Protein AF-A0A930IUE4-F1 (afdb_monomer)

pLDDT: mean 93.48, std 8.95, range [55.0, 98.81]

Solvent-accessible surface area (backbone atoms only — not comparable to full-atom values): 10548 Å² total; per-residue (Å²): 91,80,45,72,37,40,48,82,75,82,81,48,65,15,43,37,33,49,46,65,55,86,56,76,86,26,54,40,67,49,101,81,72,45,79,43,63,50,27,34,18,16,42,39,33,30,40,57,49,100,91,49,73,41,86,48,46,52,28,73,47,28,34,76,30,93,63,50,83,33,77,98,52,75,49,60,44,80,45,79,45,70,55,97,36,24,45,33,48,34,33,49,37,69,48,48,26,34,39,34,39,35,26,38,67,53,97,82,30,37,28,48,41,34,41,42,36,36,40,29,62,56,87,45,62,40,39,34,40,41,35,35,59,82,80,25,41,33,39,41,31,38,28,79,40,67,81,61,65,60,95,86,48,91,78,58,70,90,54,76,86,42,69,52,75,46,80,45,78,51,81,88,64,83,69,50,42,56,62,71,48,74,45,64,88,75,65,80,132

Nearest PDB structures (foldseek):
  4n7z-assembly1_A-2  TM=4.193E-01  e=4.061E+00  Homo sapiens
  5y31-assembly2_D  TM=2.390E-01  e=5.234E+00  Homo sapiens
  3oky-assembly1_A-2  TM=2.162E-01  e=7.853E+00  Mus musculus
  6jhq-assembly1_D  TM=1.817E-01  e=6.411E+00  Mus musculus

Secondary structure (DSSP, 8-state):
-EEEE-SSSSSS-EEEEEEE---GGGEEE-TTS-EEE-PPEEEEEEEEETTEEEEEEEEEEEE--TTS--TTSPPPEEEEEEETTEEEEEEE-GGGEEEEEEEEEETTEEEEEEEEEEEEETTEEEEEEEEETTTTEEEEEEETTTT---TTSSS---S---EEEEEEEPPP-PPPBGGG-S-STT---

Radius of gyration: 19.25 Å; Cα contacts (8 Å, |Δi|>4): 433; chains: 1; bounding box: 46×47×53 Å

Sequence (189 aa):
EKISGDLNKDGLEDCVLIIKATRKDGFVKNSFDKVVDRNRRGIIILFTEKDGYKLASKNYNCFSSENEDGGNYFSPELGVIIKDSKLYLHYYHGRYGYWEYCFRYQNSDFMLIGYEASHDRGPVVLFKTSINFLTGVEYDDENINAYNFNADSDDDSEIDEVFKRTVVKLKKKPLMKLSEIEDFDELKY

Mean predicted aligned error: 4.56 Å

Structure (mmCIF, N/CA/C/O backbone):
data_AF-A0A930IUE4-F1
#
_entry.id   AF-A0A930IUE4-F1
#
loop_
_atom_site.group_PDB
_atom_site.id
_atom_site.type_symbol
_atom_site.label_atom_id
_atom_site.label_alt_id
_atom_site.label_comp_id
_atom_site.label_asym_id
_atom_site.label_entity_id
_atom_site.label_seq_id
_atom_site.pdbx_PDB_ins_code
_atom_site.Cartn_x
_atom_site.Cartn_y
_atom_site.Cartn_z
_atom_site.occupancy
_atom_site.B_iso_or_equiv
_atom_site.auth_seq_id
_atom_site.auth_comp_id
_atom_site.auth_asym_id
_atom_site.auth_atom_id
_atom_site.pdbx_PDB_model_num
ATOM 1 N N . GLU A 1 1 ? -3.083 -11.152 10.520 1.00 91.50 1 GLU A N 1
ATOM 2 C CA . GLU A 1 1 ? -1.834 -10.518 11.005 1.00 91.50 1 GLU A CA 1
ATOM 3 C C . GLU A 1 1 ? -2.175 -9.361 11.941 1.00 91.50 1 GLU A C 1
ATOM 5 O O . GLU A 1 1 ? -3.270 -8.820 11.803 1.00 91.50 1 GLU A O 1
ATOM 10 N N . LYS A 1 2 ? -1.294 -9.004 12.885 1.00 96.56 2 LYS A N 1
ATOM 11 C CA . LYS A 1 2 ? -1.436 -7.820 13.747 1.00 96.56 2 LYS A CA 1
ATOM 12 C C . LYS A 1 2 ? -0.136 -7.016 13.715 1.00 96.56 2 LYS A C 1
ATOM 14 O O . LYS A 1 2 ? 0.918 -7.577 13.992 1.00 96.56 2 LYS A O 1
ATOM 19 N N . ILE A 1 3 ? -0.253 -5.722 13.448 1.00 97.81 3 ILE A N 1
ATOM 20 C CA . ILE A 1 3 ? 0.832 -4.743 13.430 1.00 97.81 3 ILE A CA 1
ATOM 21 C C . ILE A 1 3 ? 0.479 -3.647 14.439 1.00 97.81 3 ILE A C 1
ATOM 23 O O . ILE A 1 3 ? -0.694 -3.285 14.561 1.00 97.81 3 ILE A O 1
ATOM 27 N N . SER A 1 4 ? 1.470 -3.141 15.170 1.00 97.69 4 SER A N 1
ATOM 28 C CA . SER A 1 4 ? 1.283 -2.072 16.154 1.00 97.69 4 SER A CA 1
ATOM 29 C C . SER A 1 4 ? 2.153 -0.858 15.834 1.00 97.69 4 SER A C 1
ATOM 31 O O . SER A 1 4 ? 3.262 -1.015 15.324 1.00 97.69 4 SER A O 1
ATOM 33 N N . GLY A 1 5 ? 1.665 0.342 16.144 1.00 97.69 5 GLY A N 1
ATOM 34 C CA . GLY A 1 5 ? 2.432 1.583 16.029 1.00 97.69 5 GLY A CA 1
ATOM 35 C C . GLY A 1 5 ? 1.550 2.823 16.142 1.00 97.69 5 GLY A C 1
ATOM 36 O O . GLY A 1 5 ? 0.362 2.756 15.860 1.00 97.69 5 GLY A O 1
ATOM 37 N N . ASP A 1 6 ? 2.125 3.950 16.554 1.00 97.94 6 ASP A N 1
ATOM 38 C CA . ASP A 1 6 ? 1.397 5.215 16.728 1.00 97.94 6 ASP A CA 1
ATOM 39 C C . ASP A 1 6 ? 1.050 5.854 15.367 1.00 97.94 6 ASP A C 1
ATOM 41 O O . ASP A 1 6 ? 1.930 6.358 14.655 1.00 97.94 6 ASP A O 1
ATOM 45 N N . LEU A 1 7 ? -0.235 5.840 14.996 1.00 98.06 7 LEU A N 1
ATOM 46 C CA . LEU A 1 7 ? -0.754 6.354 13.724 1.00 98.06 7 LEU A CA 1
ATOM 47 C C . LEU A 1 7 ? -1.385 7.747 13.843 1.00 98.06 7 LEU A 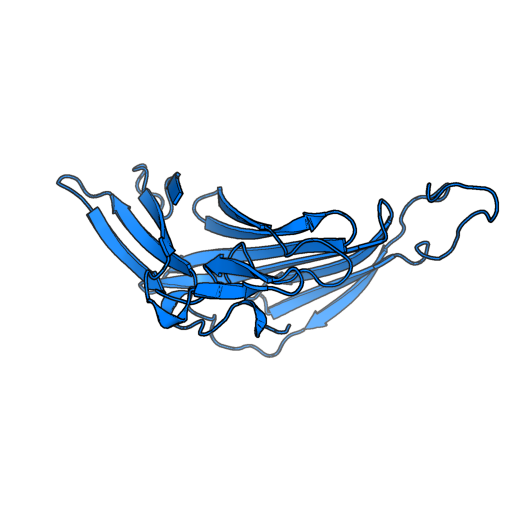C 1
ATOM 49 O O . LEU A 1 7 ? -1.627 8.387 12.813 1.00 98.06 7 LEU A O 1
ATOM 53 N N . ASN A 1 8 ? -1.654 8.229 15.057 1.00 96.50 8 ASN A N 1
ATOM 54 C CA . ASN A 1 8 ? -2.386 9.477 15.297 1.00 96.50 8 ASN A CA 1
ATOM 55 C C . ASN A 1 8 ? -1.580 10.540 16.082 1.00 96.50 8 ASN A C 1
ATOM 57 O O . ASN A 1 8 ? -2.048 11.674 16.208 1.00 96.50 8 ASN A O 1
ATOM 61 N N . LYS A 1 9 ? -0.352 10.211 16.501 1.00 96.00 9 LYS A N 1
ATOM 62 C CA . LYS A 1 9 ? 0.599 11.035 17.263 1.00 96.00 9 LYS A CA 1
ATOM 63 C C . LYS A 1 9 ? 0.185 11.322 18.704 1.00 96.00 9 LYS A C 1
ATOM 65 O O . LYS A 1 9 ? 0.562 12.370 19.237 1.00 96.00 9 LYS A O 1
ATOM 70 N N . ASP A 1 10 ? -0.587 10.442 19.332 1.00 95.81 10 ASP A N 1
ATOM 71 C CA . ASP A 1 10 ? -0.940 10.557 20.750 1.00 95.81 10 ASP A CA 1
ATOM 72 C C . ASP A 1 10 ? 0.050 9.842 21.691 1.00 95.81 10 ASP A C 1
ATOM 74 O O . ASP A 1 10 ? -0.053 9.980 22.914 1.00 95.81 10 ASP A O 1
ATOM 78 N N . GLY A 1 11 ? 1.056 9.157 21.132 1.00 95.56 11 GLY A N 1
ATOM 79 C CA . GLY A 1 11 ? 2.075 8.425 21.878 1.00 95.56 11 GLY A CA 1
ATOM 80 C C . GLY A 1 11 ? 1.646 7.027 22.330 1.00 95.56 11 GLY A C 1
ATOM 81 O O . GLY A 1 11 ? 2.412 6.377 23.046 1.00 95.56 11 GLY A O 1
ATOM 82 N N . LEU A 1 12 ? 0.459 6.556 21.942 1.00 96.56 12 LEU A N 1
ATOM 83 C CA . LEU A 1 12 ? -0.015 5.195 22.176 1.00 96.56 12 LEU A CA 1
ATOM 84 C C . LEU A 1 12 ? 0.207 4.333 20.926 1.00 96.56 12 LEU A C 1
ATOM 86 O O . LEU A 1 12 ? 0.126 4.794 19.792 1.00 96.56 12 LEU A O 1
ATOM 90 N N . GLU A 1 13 ? 0.499 3.046 21.124 1.00 97.00 13 GLU A N 1
ATOM 91 C CA . GLU A 1 13 ? 0.605 2.114 20.000 1.00 97.00 13 GLU A CA 1
ATOM 92 C C . GLU A 1 13 ? -0.786 1.697 19.524 1.00 97.00 13 GLU A C 1
ATOM 94 O O . GLU A 1 13 ? -1.485 0.942 20.207 1.00 97.00 13 GLU A O 1
ATOM 99 N N . ASP A 1 14 ? -1.176 2.152 18.338 1.00 98.25 14 ASP A N 1
ATOM 100 C CA . ASP A 1 14 ? -2.409 1.738 17.674 1.00 98.25 14 ASP A CA 1
ATOM 101 C C . ASP A 1 14 ? -2.275 0.330 17.086 1.00 98.25 14 ASP A C 1
ATOM 103 O O . ASP A 1 14 ? -1.178 -0.211 16.951 1.00 98.25 14 ASP A O 1
ATOM 107 N N . CYS A 1 15 ? -3.401 -0.287 16.731 1.00 98.06 15 CYS A N 1
ATOM 108 C CA . CYS A 1 15 ? -3.462 -1.661 16.244 1.00 98.06 15 CYS A CA 1
ATOM 109 C C . CYS A 1 15 ? -4.010 -1.716 14.813 1.00 98.06 15 CYS A C 1
ATOM 111 O O . CYS A 1 15 ? -5.114 -1.246 14.534 1.00 98.06 15 CYS A O 1
ATOM 113 N N . VAL A 1 16 ? -3.266 -2.361 13.917 1.00 98.62 16 VAL A N 1
ATOM 114 C CA . VAL A 1 16 ? -3.676 -2.675 12.546 1.00 98.62 16 VAL A CA 1
ATOM 115 C C . VAL A 1 16 ? -3.808 -4.186 12.404 1.00 98.62 16 VAL A C 1
ATOM 117 O O . VAL A 1 16 ? -2.891 -4.942 12.721 1.00 98.62 16 VAL A O 1
ATOM 120 N N . LEU A 1 17 ? -4.958 -4.640 11.919 1.00 98.62 17 LEU A N 1
ATOM 121 C CA . LEU A 1 17 ? -5.267 -6.049 11.716 1.00 98.62 17 LEU A CA 1
ATOM 122 C C . LEU A 1 17 ? -5.464 -6.324 10.233 1.00 98.62 17 LEU A C 1
ATOM 124 O O . LEU A 1 17 ? -6.355 -5.733 9.623 1.00 98.62 17 LEU A O 1
ATOM 128 N N . ILE A 1 18 ? -4.710 -7.281 9.691 1.00 98.31 18 ILE A N 1
ATOM 129 C CA . ILE A 1 18 ? -5.048 -7.909 8.412 1.00 98.31 18 ILE A CA 1
ATOM 130 C C . ILE A 1 18 ? -5.936 -9.110 8.686 1.00 98.31 18 ILE A C 1
ATOM 132 O O . ILE A 1 18 ? -5.549 -10.051 9.393 1.00 98.31 18 ILE A O 1
ATOM 136 N N . ILE A 1 19 ? -7.134 -9.044 8.124 1.00 97.81 19 ILE A N 1
ATOM 137 C CA . ILE A 1 19 ? -8.200 -10.031 8.255 1.00 97.81 19 ILE A CA 1
ATOM 138 C C . ILE A 1 19 ? -8.414 -10.739 6.921 1.00 97.81 19 ILE A C 1
ATOM 140 O O . ILE A 1 19 ? -8.073 -10.213 5.865 1.00 97.81 19 ILE A O 1
ATOM 144 N N . LYS A 1 20 ? -9.007 -11.928 6.964 1.00 97.12 20 LYS A N 1
ATOM 145 C CA . LYS A 1 20 ? -9.367 -12.693 5.771 1.00 97.12 20 LYS A CA 1
ATOM 146 C C . LYS A 1 20 ? -10.756 -13.274 5.949 1.00 97.12 20 LYS A C 1
ATOM 148 O O . LYS A 1 20 ? -11.099 -13.731 7.043 1.00 97.12 20 LYS A O 1
ATOM 153 N N . ALA A 1 21 ? -11.563 -13.228 4.895 1.00 93.44 21 ALA A N 1
ATOM 154 C CA . ALA A 1 21 ? -12.857 -13.889 4.920 1.00 93.44 21 ALA A CA 1
ATOM 155 C C . ALA A 1 21 ? -12.683 -15.418 4.988 1.00 93.44 21 ALA A C 1
ATOM 157 O O . ALA A 1 21 ? -11.663 -15.962 4.583 1.00 93.44 21 ALA A O 1
ATOM 158 N N . THR A 1 22 ? -13.696 -16.124 5.487 1.00 94.31 22 THR A N 1
ATOM 159 C CA . THR A 1 22 ? -13.688 -17.592 5.626 1.00 94.31 22 THR A CA 1
ATOM 160 C C . THR A 1 22 ? -14.817 -18.239 4.824 1.00 94.31 22 THR A C 1
ATOM 162 O O . THR A 1 22 ? -15.381 -19.266 5.212 1.00 94.31 22 THR A O 1
ATOM 165 N N . ARG A 1 23 ? -15.207 -17.614 3.704 1.00 95.81 23 ARG A N 1
ATOM 166 C CA . ARG A 1 23 ? -16.324 -18.100 2.892 1.00 95.81 23 ARG A CA 1
ATOM 167 C C . ARG A 1 23 ? -15.925 -19.390 2.181 1.00 95.81 23 ARG A C 1
ATOM 169 O O . ARG A 1 23 ? -14.815 -19.516 1.666 1.00 95.81 23 ARG A O 1
ATOM 176 N N . LYS A 1 24 ? -16.853 -20.350 2.145 1.00 95.56 24 LYS A N 1
ATOM 177 C CA . LYS A 1 24 ? -16.625 -21.678 1.554 1.00 95.56 24 LYS A CA 1
ATOM 178 C C . LYS A 1 24 ? -16.342 -21.616 0.052 1.00 95.56 24 LYS A C 1
ATOM 180 O O . LYS A 1 24 ? -15.569 -22.423 -0.442 1.00 95.56 24 LYS A O 1
ATOM 185 N N . ASP A 1 25 ? -16.952 -20.665 -0.648 1.00 94.94 25 ASP A N 1
ATOM 186 C CA . ASP A 1 25 ? -16.761 -20.420 -2.081 1.00 94.94 25 ASP A CA 1
ATOM 187 C C . ASP A 1 25 ? -15.415 -19.756 -2.413 1.00 94.94 25 ASP A C 1
ATOM 189 O O . ASP A 1 25 ? -15.026 -19.729 -3.575 1.00 94.94 25 ASP A O 1
ATOM 193 N N . GLY A 1 26 ? -14.674 -19.271 -1.409 1.00 94.88 26 GLY A N 1
ATOM 194 C CA . GLY A 1 26 ? -13.306 -18.783 -1.585 1.00 94.88 26 GLY A CA 1
ATOM 195 C C . GLY A 1 26 ? -12.252 -19.891 -1.679 1.00 94.88 26 GLY A C 1
ATOM 196 O O . GLY A 1 26 ? -11.117 -19.607 -2.044 1.00 94.88 26 GLY A O 1
ATOM 197 N N . PHE A 1 27 ? -12.598 -21.149 -1.383 1.00 96.38 27 PHE A N 1
ATOM 198 C CA . PHE A 1 27 ? -11.688 -22.283 -1.550 1.00 96.38 27 PHE A CA 1
ATOM 199 C C . PHE A 1 27 ? -11.811 -22.848 -2.965 1.00 96.38 27 PHE A C 1
ATOM 201 O O . PHE A 1 27 ? -12.820 -23.464 -3.313 1.00 96.38 27 PHE A O 1
ATOM 208 N N . VAL A 1 28 ? -10.776 -22.659 -3.780 1.00 95.31 28 VAL A N 1
ATOM 209 C CA . VAL A 1 28 ? -10.780 -23.017 -5.206 1.00 95.31 28 VAL A CA 1
ATOM 210 C C . VAL A 1 28 ? -9.573 -23.879 -5.557 1.00 95.31 28 VAL A C 1
ATOM 212 O O . VAL A 1 28 ? -8.562 -23.860 -4.859 1.00 95.31 28 VAL A O 1
ATOM 215 N N . LYS A 1 29 ? -9.660 -24.650 -6.645 1.00 95.06 29 LYS A N 1
ATOM 216 C CA . LYS A 1 29 ? -8.490 -25.343 -7.198 1.00 95.06 29 LYS A CA 1
ATOM 217 C C . LYS A 1 29 ? -7.638 -24.366 -8.002 1.00 95.06 29 LYS A C 1
ATOM 219 O O . LYS A 1 29 ? -8.171 -23.647 -8.843 1.00 95.06 29 LYS A O 1
ATOM 224 N N . ASN A 1 30 ? -6.333 -24.357 -7.755 1.00 90.81 30 ASN A N 1
ATOM 225 C CA . ASN A 1 30 ? -5.379 -23.613 -8.573 1.00 90.81 30 ASN A CA 1
ATOM 226 C C . ASN A 1 30 ? -4.973 -24.395 -9.839 1.00 90.81 30 ASN A C 1
ATOM 228 O O . ASN A 1 30 ? -5.445 -25.506 -10.085 1.00 90.81 30 ASN A O 1
ATOM 232 N N . SER A 1 31 ? -4.054 -23.822 -10.618 1.00 88.44 31 SER A N 1
ATOM 233 C CA . SER A 1 31 ? -3.475 -24.402 -11.840 1.00 88.44 31 SER A CA 1
ATOM 234 C C . SER A 1 31 ? -2.733 -25.735 -11.630 1.00 88.44 31 SER A C 1
ATOM 236 O O . SER A 1 31 ? -2.494 -26.455 -12.594 1.00 88.44 31 SER A O 1
ATOM 238 N N . PHE A 1 32 ? -2.427 -26.104 -10.381 1.00 89.81 32 PHE A N 1
ATOM 239 C CA . PHE A 1 32 ? -1.793 -27.369 -9.991 1.00 89.81 32 PHE A CA 1
ATOM 240 C C . PHE A 1 32 ? -2.776 -28.354 -9.333 1.00 89.81 32 PHE A C 1
ATOM 242 O O . PHE A 1 32 ? -2.347 -29.249 -8.602 1.00 89.81 32 PHE A O 1
ATOM 249 N N . ASP A 1 33 ? -4.088 -28.161 -9.517 1.00 93.12 33 ASP A N 1
ATOM 250 C CA . ASP A 1 33 ? -5.163 -28.968 -8.919 1.00 93.12 33 ASP A CA 1
ATOM 251 C C . ASP A 1 33 ? -5.191 -28.987 -7.375 1.00 93.12 33 ASP A C 1
ATOM 253 O O . ASP A 1 33 ? -5.900 -29.795 -6.761 1.00 93.12 33 ASP A O 1
ATOM 257 N N . LYS A 1 34 ? -4.474 -28.069 -6.715 1.00 94.19 34 LYS A N 1
ATOM 258 C CA . LYS A 1 34 ? -4.473 -27.931 -5.253 1.00 94.19 34 LYS A CA 1
ATOM 259 C C . LYS A 1 34 ? -5.576 -26.981 -4.811 1.00 94.19 34 LYS A C 1
ATOM 261 O O . LYS A 1 34 ? -5.727 -25.900 -5.374 1.00 94.19 34 LYS A O 1
ATOM 266 N N . VAL A 1 35 ? -6.321 -27.368 -3.775 1.00 95.75 35 VAL A N 1
ATOM 267 C CA . VAL A 1 35 ? -7.298 -26.479 -3.134 1.00 95.75 35 VAL A CA 1
ATOM 268 C C . VAL A 1 35 ? -6.547 -25.419 -2.333 1.00 95.75 35 VAL A C 1
ATOM 270 O O . VAL A 1 35 ? -5.777 -25.756 -1.435 1.00 95.75 35 VAL A O 1
ATOM 273 N N . VAL A 1 36 ? -6.781 -24.154 -2.661 1.00 95.50 36 VAL A N 1
ATOM 274 C CA . VAL A 1 36 ? -6.200 -22.978 -2.009 1.00 95.50 36 VAL A CA 1
ATOM 275 C C . VAL A 1 36 ? -7.306 -22.027 -1.565 1.00 95.50 36 VAL A C 1
ATOM 277 O O . VAL A 1 36 ? -8.392 -22.001 -2.144 1.00 95.50 36 VAL A O 1
ATOM 280 N N . ASP A 1 37 ? -7.035 -21.244 -0.526 1.00 96.62 37 ASP A N 1
ATOM 281 C CA . ASP A 1 37 ? -7.958 -20.231 -0.023 1.00 96.62 37 ASP A CA 1
ATOM 282 C C . ASP A 1 37 ? -7.705 -18.888 -0.719 1.00 96.62 37 ASP A C 1
ATOM 284 O O . ASP A 1 37 ? -6.738 -18.205 -0.379 1.00 96.62 37 ASP A O 1
ATOM 288 N N . ARG A 1 38 ? -8.586 -18.509 -1.651 1.00 95.88 38 ARG A N 1
ATOM 289 C CA . ARG A 1 38 ? -8.610 -17.215 -2.354 1.00 95.88 38 ARG A CA 1
ATOM 290 C C . ARG A 1 38 ? -9.663 -16.252 -1.804 1.00 95.88 38 ARG A C 1
ATOM 292 O O . ARG A 1 38 ? -10.154 -15.367 -2.503 1.00 95.88 38 ARG A O 1
ATOM 299 N N . ASN A 1 39 ? -10.062 -16.409 -0.542 1.00 97.31 39 ASN A N 1
ATOM 300 C CA . ASN A 1 39 ? -10.849 -15.366 0.101 1.00 97.31 39 ASN A CA 1
ATOM 301 C C . ASN A 1 39 ? -10.068 -14.044 0.114 1.00 97.31 39 ASN A C 1
ATOM 303 O O . ASN A 1 39 ? -8.892 -14.010 0.483 1.00 97.31 39 ASN A O 1
ATOM 307 N N . ARG A 1 40 ? -10.751 -12.947 -0.236 1.00 96.38 40 ARG A N 1
ATOM 308 C CA . ARG A 1 40 ? -10.174 -11.604 -0.139 1.00 96.38 40 ARG A CA 1
ATOM 309 C C . ARG A 1 40 ? -9.788 -11.283 1.306 1.00 96.38 40 ARG A C 1
ATOM 311 O O . ARG A 1 40 ? -10.410 -11.757 2.268 1.00 96.38 40 ARG A O 1
ATOM 318 N N . ARG A 1 41 ? -8.742 -10.474 1.434 1.00 97.94 41 ARG A N 1
ATOM 319 C CA . ARG A 1 41 ? -8.221 -9.959 2.697 1.00 97.94 41 ARG A CA 1
ATOM 320 C C . ARG A 1 41 ? -8.667 -8.513 2.888 1.00 97.94 41 ARG A C 1
ATOM 322 O O . ARG A 1 41 ? -9.011 -7.814 1.942 1.00 97.94 41 ARG A O 1
ATOM 329 N N . GLY A 1 42 ? -8.651 -8.058 4.126 1.00 98.25 42 GLY A N 1
ATOM 330 C CA . GLY A 1 42 ? -9.005 -6.695 4.487 1.00 98.25 42 GLY A CA 1
ATOM 331 C C . GLY A 1 42 ? -8.153 -6.168 5.623 1.00 98.25 42 GLY A C 1
ATOM 332 O O . GLY A 1 42 ? -7.306 -6.875 6.167 1.00 98.25 42 GLY A O 1
ATOM 333 N N . ILE A 1 43 ? -8.429 -4.931 6.008 1.00 98.75 43 ILE A N 1
ATOM 334 C CA . ILE A 1 43 ? -7.751 -4.201 7.071 1.00 98.75 43 ILE A CA 1
ATOM 335 C C . ILE A 1 43 ? -8.757 -3.630 8.070 1.00 98.75 43 ILE A C 1
ATOM 337 O O . ILE A 1 43 ? -9.812 -3.110 7.699 1.00 98.75 43 ILE A O 1
ATOM 341 N N . ILE A 1 44 ? -8.424 -3.707 9.354 1.00 98.75 44 ILE A N 1
ATOM 342 C CA . ILE A 1 44 ? -9.098 -2.974 10.429 1.00 98.75 44 ILE A CA 1
ATOM 343 C C . ILE A 1 44 ? -8.031 -2.193 11.186 1.00 98.75 44 ILE A C 1
ATOM 345 O O . ILE A 1 44 ? -7.027 -2.770 11.593 1.00 98.75 44 ILE A O 1
ATOM 349 N N . ILE A 1 45 ? -8.264 -0.901 11.395 1.00 98.69 45 ILE A N 1
ATOM 35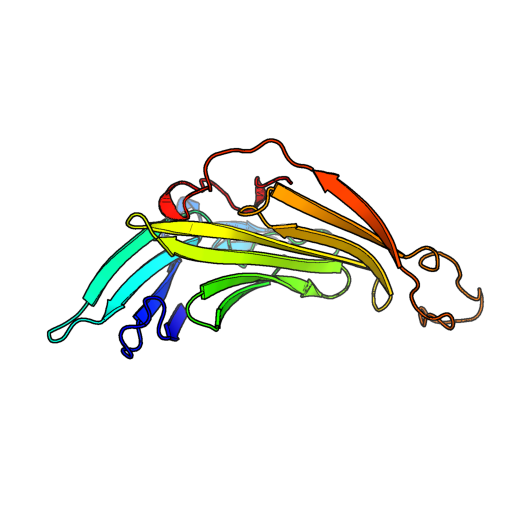0 C CA . ILE A 1 45 ? -7.368 -0.016 12.139 1.00 98.69 45 ILE A CA 1
ATOM 351 C C . ILE A 1 45 ? -8.100 0.480 13.379 1.00 98.69 45 ILE A C 1
ATOM 353 O O . ILE A 1 45 ? -9.211 1.013 13.294 1.00 98.69 45 ILE A O 1
ATOM 357 N N . LEU A 1 46 ? -7.470 0.295 14.530 1.00 98.56 46 LEU A N 1
ATOM 358 C CA . LEU A 1 46 ? -8.000 0.612 15.842 1.00 98.56 46 LEU A CA 1
ATOM 359 C C . LEU A 1 46 ? -7.030 1.549 16.555 1.00 98.56 46 LEU A C 1
ATOM 361 O O . LEU A 1 46 ? -5.873 1.183 16.750 1.00 98.56 46 LEU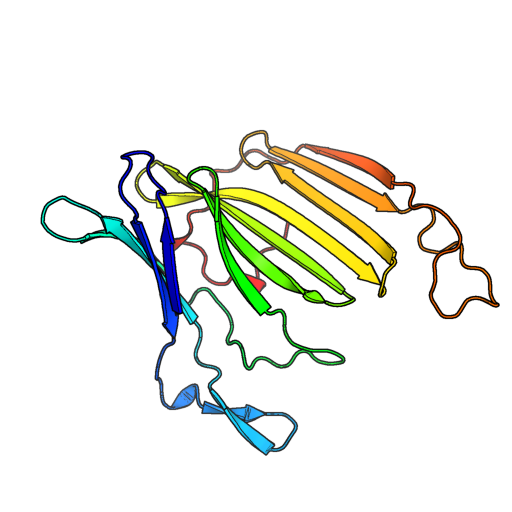 A O 1
ATOM 365 N N . PHE A 1 47 ? -7.512 2.710 16.983 1.00 98.44 47 PHE A N 1
ATOM 366 C CA . PHE A 1 47 ? -6.758 3.557 17.893 1.00 98.44 47 PHE A CA 1
ATOM 367 C C . PHE A 1 47 ? -6.837 3.035 19.311 1.00 98.44 47 PHE A C 1
ATOM 369 O O . PHE A 1 47 ? -7.906 2.602 19.757 1.00 98.44 47 PHE A O 1
ATOM 376 N N . THR A 1 48 ? -5.709 3.075 20.004 1.00 97.88 48 THR A N 1
ATOM 377 C CA . THR A 1 48 ? -5.658 2.727 21.419 1.00 97.88 48 THR A CA 1
ATOM 378 C C . THR A 1 48 ? -6.205 3.892 22.236 1.00 97.88 48 THR A C 1
ATOM 380 O O . THR A 1 48 ? -5.820 5.039 22.060 1.00 97.88 48 THR A O 1
ATOM 383 N N . GLU A 1 49 ? -7.127 3.602 23.146 1.00 95.12 49 GLU A N 1
ATOM 384 C CA . GLU A 1 49 ? -7.636 4.558 24.127 1.00 95.12 49 GLU A CA 1
ATOM 385 C C . GLU A 1 49 ? -7.387 4.004 25.536 1.00 95.12 49 GLU A C 1
ATOM 387 O O . GLU A 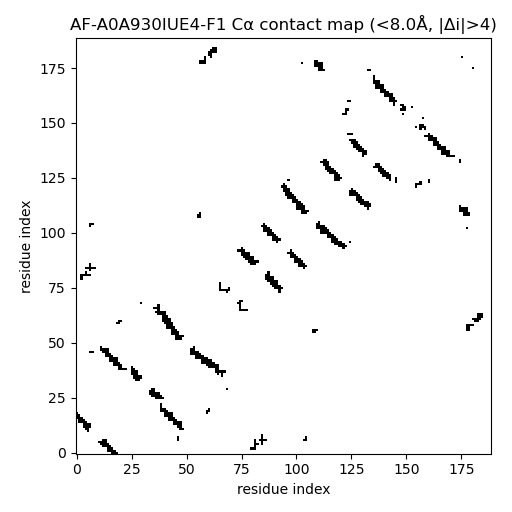1 49 ? -7.096 2.821 25.717 1.00 95.12 49 GLU A O 1
ATOM 392 N N . LYS A 1 50 ? -7.521 4.856 26.561 1.00 89.50 50 LYS A N 1
ATOM 393 C CA . LYS A 1 50 ? -7.218 4.509 27.961 1.00 89.50 50 LYS A CA 1
ATOM 394 C C . LYS A 1 50 ? -7.840 3.182 28.423 1.00 89.50 50 LYS A C 1
ATOM 396 O O . LYS A 1 50 ? -7.192 2.435 29.148 1.00 89.50 50 LYS A O 1
ATOM 401 N N . ASP A 1 51 ? -9.069 2.906 27.989 1.00 90.12 51 ASP A N 1
ATOM 402 C CA . ASP A 1 51 ? -9.856 1.747 28.419 1.00 90.12 51 ASP A CA 1
ATOM 403 C C . ASP A 1 51 ? -10.189 0.785 27.256 1.00 90.12 51 ASP A C 1
ATOM 405 O O . ASP A 1 51 ? -11.161 0.031 27.328 1.00 90.12 51 ASP A O 1
ATOM 409 N N . GLY A 1 52 ? -9.401 0.791 26.170 1.00 95.38 52 GLY A N 1
ATOM 410 C CA . GLY A 1 52 ? -9.558 -0.180 25.084 1.00 95.38 52 GLY A CA 1
ATOM 411 C C . GLY A 1 52 ? -9.164 0.339 23.705 1.00 95.38 52 GLY A C 1
ATOM 412 O O . GLY A 1 52 ? -8.106 0.930 23.523 1.00 95.38 52 GLY A O 1
ATOM 413 N N . TYR A 1 53 ? -10.018 0.065 22.719 1.00 97.25 53 TYR A N 1
ATOM 414 C CA . TYR A 1 53 ? -9.773 0.388 21.317 1.00 97.25 53 TYR A CA 1
ATOM 415 C C . TYR A 1 53 ? -10.967 1.107 20.698 1.00 97.25 53 TYR A C 1
ATOM 417 O O . TYR A 1 53 ? -12.116 0.697 20.885 1.00 97.25 53 TYR A O 1
ATOM 425 N N . LYS A 1 54 ? -10.687 2.111 19.871 1.00 97.06 54 LYS A N 1
ATOM 426 C CA . LYS A 1 54 ? -11.670 2.801 19.040 1.00 97.06 54 LYS A CA 1
ATOM 427 C C . LYS A 1 54 ? -11.406 2.525 17.571 1.00 97.06 54 LYS A C 1
ATOM 429 O O . LYS A 1 54 ? -10.289 2.663 17.089 1.00 97.06 54 LYS A O 1
ATOM 434 N N . LEU A 1 55 ? -12.452 2.174 16.830 1.00 97.94 55 LEU A N 1
ATOM 435 C CA . LEU A 1 55 ? -12.348 1.983 15.386 1.00 97.94 55 LEU A CA 1
ATOM 436 C C . LEU A 1 55 ? -11.961 3.296 14.688 1.00 97.94 55 LEU A C 1
ATOM 438 O O . LEU A 1 55 ? -12.707 4.271 14.766 1.00 97.94 55 LEU A O 1
ATOM 442 N N . ALA A 1 56 ? -10.829 3.285 13.984 1.00 98.00 56 ALA A N 1
ATOM 443 C CA . ALA A 1 56 ? -10.333 4.415 13.204 1.00 98.00 56 ALA A CA 1
ATOM 444 C C . ALA A 1 56 ? -10.695 4.288 11.719 1.00 98.00 56 ALA A C 1
ATOM 446 O O . ALA A 1 56 ? -11.161 5.244 11.109 1.00 98.00 56 ALA A O 1
ATOM 447 N N . SER A 1 57 ? -10.505 3.101 11.137 1.00 98.50 57 SER A N 1
ATOM 448 C CA . SER A 1 57 ? -10.914 2.789 9.765 1.00 98.50 57 SER A CA 1
ATOM 449 C C . SER A 1 57 ? -11.045 1.281 9.577 1.00 98.50 57 SER A C 1
ATOM 451 O O . SER A 1 57 ? -10.528 0.485 10.364 1.00 98.50 57 SER A O 1
ATOM 453 N N . LYS A 1 58 ? -11.772 0.873 8.541 1.00 98.44 58 LYS A N 1
ATOM 454 C CA . LYS A 1 58 ? -11.913 -0.528 8.152 1.00 98.44 58 LYS A CA 1
ATOM 455 C C . LYS A 1 58 ? -12.225 -0.653 6.672 1.00 98.44 58 LYS A C 1
ATOM 457 O O . LYS A 1 58 ? -13.016 0.117 6.134 1.00 98.44 58 LYS A O 1
ATOM 462 N N . ASN A 1 59 ? -11.679 -1.692 6.064 1.00 98.50 59 ASN A N 1
ATOM 463 C CA . ASN A 1 59 ? -12.045 -2.142 4.737 1.00 98.50 59 ASN A CA 1
ATOM 464 C C . ASN A 1 59 ? -11.921 -3.665 4.688 1.00 98.50 59 ASN A C 1
ATOM 466 O O . ASN A 1 59 ? -10.832 -4.211 4.820 1.00 98.50 59 ASN A O 1
ATOM 470 N N . TYR A 1 60 ? -13.047 -4.364 4.573 1.00 97.88 60 TYR A N 1
ATOM 471 C CA . TYR A 1 60 ? -13.084 -5.796 4.870 1.00 97.88 60 TYR A CA 1
ATOM 472 C C . TYR A 1 60 ? -12.510 -6.690 3.780 1.00 97.88 60 TYR A C 1
ATOM 474 O O . TYR A 1 60 ? -12.152 -7.824 4.086 1.00 97.88 60 TYR A O 1
ATOM 482 N N . ASN A 1 61 ? -12.443 -6.205 2.542 1.00 96.50 61 ASN A N 1
ATOM 483 C CA . ASN A 1 61 ? -12.130 -7.061 1.409 1.00 96.50 61 ASN A CA 1
ATOM 484 C C . ASN A 1 61 ? -11.113 -6.451 0.440 1.00 96.50 61 ASN A C 1
ATOM 486 O O . ASN A 1 61 ? -10.786 -7.133 -0.504 1.00 96.50 61 ASN A O 1
ATOM 490 N N . CYS A 1 62 ? -10.601 -5.235 0.624 1.00 97.62 62 CYS A N 1
ATOM 491 C CA . CYS A 1 62 ? -9.828 -4.514 -0.401 1.00 97.62 62 CYS A CA 1
ATOM 492 C C . CYS A 1 62 ? -8.569 -5.191 -0.969 1.00 97.62 62 CYS A C 1
ATOM 494 O O . CYS A 1 62 ? -8.045 -4.696 -1.963 1.00 97.62 62 CYS A O 1
ATOM 496 N N . PHE A 1 63 ? -8.056 -6.257 -0.358 1.00 97.69 63 PHE A N 1
ATOM 497 C CA . PHE A 1 63 ? -6.839 -6.927 -0.804 1.00 97.69 63 PHE A CA 1
ATOM 498 C C . PHE A 1 63 ? -7.129 -8.291 -1.422 1.00 97.69 63 PHE A C 1
ATOM 500 O O . PHE A 1 63 ? -7.913 -9.087 -0.890 1.00 97.69 63 PHE A O 1
ATOM 507 N N . SER A 1 64 ? -6.382 -8.615 -2.470 1.00 95.44 64 SER A N 1
ATOM 508 C CA . SER A 1 64 ? -6.283 -9.974 -2.995 1.00 95.44 64 SER A CA 1
ATOM 509 C C . SER A 1 64 ? -5.690 -10.951 -1.982 1.00 95.44 64 SER A C 1
ATOM 511 O O . SER A 1 64 ? -5.036 -10.566 -0.999 1.00 95.44 64 SER A O 1
ATOM 513 N N . SER A 1 65 ? -5.945 -12.243 -2.187 1.00 95.06 65 SER A N 1
ATOM 514 C CA . SER A 1 65 ? -5.362 -13.283 -1.345 1.00 95.06 65 SER A CA 1
ATOM 515 C C . SER A 1 65 ? -3.854 -13.403 -1.577 1.00 95.06 65 SER A C 1
ATOM 517 O O . SER A 1 65 ? -3.339 -13.193 -2.663 1.00 95.06 65 SER A O 1
ATOM 519 N N . GLU A 1 66 ? -3.138 -13.820 -0.545 1.00 92.12 66 GLU A N 1
ATOM 520 C CA . GLU A 1 66 ? -1.769 -14.321 -0.624 1.00 92.12 66 GLU A CA 1
ATOM 521 C C . GLU A 1 66 ? -1.608 -15.587 -1.492 1.00 92.12 66 GLU A C 1
ATOM 523 O O . GLU A 1 66 ? -0.484 -15.979 -1.779 1.00 92.12 66 GLU A O 1
ATOM 528 N N . ASN A 1 67 ? -2.711 -16.237 -1.892 1.00 93.62 67 ASN A N 1
ATOM 529 C CA . ASN A 1 67 ? -2.719 -17.437 -2.741 1.00 93.62 67 ASN A CA 1
ATOM 530 C C . ASN A 1 67 ? -3.185 -17.156 -4.184 1.00 93.62 67 ASN A C 1
ATOM 532 O O . ASN A 1 67 ? -3.665 -18.072 -4.873 1.00 93.62 67 ASN A O 1
ATOM 536 N N . GLU A 1 68 ? -3.121 -15.899 -4.630 1.00 92.06 68 GLU A N 1
ATOM 537 C CA . GLU A 1 68 ? -3.346 -15.584 -6.040 1.00 92.06 68 GLU A CA 1
ATOM 538 C C . GLU A 1 68 ? -2.261 -16.198 -6.935 1.00 92.06 68 GLU A C 1
ATOM 540 O O . GLU A 1 68 ? -1.177 -16.575 -6.490 1.00 92.06 68 GLU A O 1
ATOM 545 N N . ASP A 1 69 ? -2.585 -16.362 -8.218 1.00 87.12 69 ASP A N 1
ATOM 546 C CA . ASP A 1 69 ? -1.617 -16.851 -9.198 1.00 87.12 69 ASP A CA 1
ATOM 547 C C . ASP A 1 69 ? -0.678 -15.705 -9.605 1.00 87.12 69 ASP A C 1
ATOM 549 O O . ASP A 1 69 ? -1.139 -14.650 -10.038 1.00 87.12 69 ASP A O 1
ATOM 553 N N . GLY A 1 70 ? 0.634 -15.901 -9.467 1.00 83.25 70 GLY A N 1
ATOM 554 C CA . GLY A 1 70 ? 1.645 -14.938 -9.916 1.00 83.25 70 GLY A CA 1
ATOM 555 C C . GLY A 1 70 ? 2.033 -15.093 -11.392 1.00 83.25 70 GLY A C 1
ATOM 556 O O . GLY A 1 70 ? 2.948 -14.422 -11.875 1.00 83.25 70 GLY A O 1
ATOM 557 N N . GLY A 1 71 ? 1.369 -15.993 -12.127 1.00 84.75 71 GLY A N 1
ATOM 558 C CA . GLY A 1 71 ? 1.660 -16.285 -13.524 1.00 84.75 71 GLY A CA 1
ATOM 559 C C . GLY A 1 71 ? 3.038 -16.923 -13.686 1.00 84.75 71 GLY A C 1
ATOM 560 O O . GLY A 1 71 ? 3.301 -18.010 -13.179 1.00 84.75 71 GLY A O 1
ATOM 561 N N . ASN A 1 72 ? 3.935 -16.246 -14.408 1.00 83.62 72 ASN A N 1
ATOM 562 C CA . ASN A 1 72 ? 5.309 -16.721 -14.612 1.00 83.62 72 ASN A CA 1
ATOM 563 C C . ASN A 1 72 ? 6.213 -16.514 -13.378 1.00 83.62 72 ASN A C 1
ATOM 565 O O . ASN A 1 72 ? 7.379 -16.912 -13.405 1.00 83.62 72 ASN A O 1
ATOM 569 N N . TYR A 1 73 ? 5.705 -15.876 -12.319 1.00 88.31 73 TYR A N 1
ATOM 570 C CA . TYR A 1 73 ? 6.427 -15.613 -11.076 1.00 88.31 73 TYR A CA 1
ATOM 571 C C . TYR A 1 73 ? 5.514 -15.787 -9.848 1.00 88.31 73 TYR A C 1
ATOM 573 O O . TYR A 1 73 ? 4.447 -16.386 -9.958 1.00 88.31 73 TYR A O 1
ATOM 581 N N . PHE A 1 74 ? 5.941 -15.343 -8.661 1.00 88.62 74 PHE A N 1
ATOM 582 C CA . PHE A 1 74 ? 5.100 -15.382 -7.460 1.00 88.62 74 PHE A CA 1
ATOM 583 C C . PHE A 1 74 ? 4.197 -14.145 -7.370 1.00 88.62 74 PHE A C 1
ATOM 585 O O . PHE A 1 74 ? 4.562 -13.075 -7.846 1.00 88.62 74 PHE A O 1
ATOM 592 N N . SER A 1 75 ? 3.025 -14.284 -6.748 1.00 91.38 75 SER A N 1
ATOM 593 C CA . SER A 1 75 ? 2.110 -13.163 -6.515 1.00 91.38 75 SER A CA 1
ATOM 594 C C . SER A 1 75 ? 2.702 -12.169 -5.505 1.00 91.38 75 SER A C 1
ATOM 596 O O . SER A 1 75 ? 3.189 -12.621 -4.468 1.00 91.38 75 SER A O 1
ATOM 598 N N . PRO A 1 76 ? 2.604 -10.849 -5.728 1.00 94.19 76 PRO A N 1
ATOM 599 C CA . PRO A 1 76 ? 3.163 -9.845 -4.828 1.00 94.19 76 PRO A CA 1
ATOM 600 C C . PRO A 1 76 ? 2.772 -10.050 -3.355 1.00 94.19 76 PRO A C 1
ATOM 602 O O . PRO A 1 76 ? 1.604 -10.279 -3.027 1.00 94.19 76 PRO A O 1
ATOM 605 N N . GLU A 1 77 ? 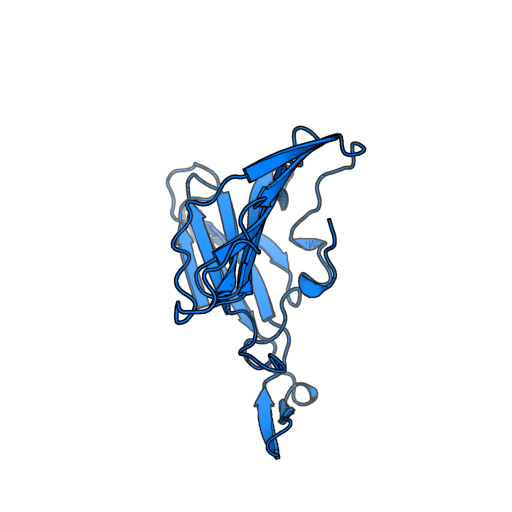3.746 -9.936 -2.454 1.00 95.69 77 GLU A N 1
ATOM 606 C CA . GLU A 1 77 ? 3.533 -10.073 -1.013 1.00 95.69 77 GLU A CA 1
ATOM 607 C C . GLU A 1 77 ? 3.172 -8.720 -0.393 1.00 95.69 77 GLU A C 1
ATOM 609 O O . GLU A 1 77 ? 3.901 -7.743 -0.549 1.00 95.69 77 GLU A O 1
ATOM 614 N N . LEU A 1 78 ? 2.054 -8.666 0.336 1.00 97.62 78 LEU A N 1
ATOM 615 C CA . LEU A 1 78 ? 1.625 -7.468 1.058 1.00 97.62 78 LEU A CA 1
ATOM 616 C C . LEU A 1 78 ? 2.365 -7.351 2.398 1.00 97.62 78 LEU A C 1
ATOM 618 O O . LEU A 1 78 ? 2.122 -8.145 3.304 1.00 97.62 78 LEU A O 1
ATOM 622 N N . GLY A 1 79 ? 3.175 -6.309 2.544 1.00 97.88 79 GLY A N 1
ATOM 623 C CA . GLY A 1 79 ? 3.700 -5.802 3.804 1.00 97.88 79 GLY A CA 1
ATOM 624 C C . GLY A 1 79 ? 2.892 -4.620 4.337 1.00 97.88 79 GLY A C 1
ATOM 625 O O . GLY A 1 79 ? 2.473 -3.731 3.593 1.00 97.88 79 GLY A O 1
ATOM 626 N N . VAL A 1 80 ? 2.704 -4.591 5.656 1.00 98.31 80 VAL A N 1
ATOM 627 C CA . VAL A 1 80 ? 2.022 -3.506 6.370 1.00 98.31 80 VAL A CA 1
ATOM 628 C C . VAL A 1 80 ? 3.009 -2.846 7.317 1.00 98.31 80 VAL A C 1
ATOM 630 O O . VAL A 1 80 ? 3.476 -3.461 8.273 1.00 98.31 80 VAL A O 1
ATOM 633 N N . ILE A 1 81 ? 3.332 -1.585 7.054 1.00 98.44 81 ILE A N 1
ATOM 634 C CA . ILE A 1 81 ? 4.388 -0.865 7.766 1.00 98.44 81 ILE A CA 1
ATOM 635 C C . ILE A 1 81 ? 3.797 0.390 8.399 1.00 98.44 81 ILE A C 1
ATOM 637 O O . ILE A 1 81 ? 3.033 1.126 7.774 1.00 98.44 81 ILE A O 1
ATOM 641 N N . ILE A 1 82 ? 4.176 0.659 9.646 1.00 98.38 82 ILE A N 1
ATOM 642 C CA . ILE A 1 82 ? 3.849 1.907 10.335 1.00 98.38 82 ILE A CA 1
ATOM 643 C C . ILE A 1 82 ? 5.145 2.677 10.545 1.00 98.38 82 ILE A C 1
ATOM 645 O O . ILE A 1 82 ? 6.078 2.183 11.177 1.00 98.38 82 ILE A O 1
ATOM 649 N N . LYS A 1 83 ? 5.213 3.888 9.992 1.00 97.44 83 LYS A N 1
ATOM 650 C CA . LYS A 1 83 ? 6.394 4.750 10.093 1.00 97.44 83 LYS A CA 1
ATOM 651 C C . LYS A 1 83 ? 5.987 6.217 10.072 1.00 97.44 83 LYS A C 1
ATOM 653 O O . LYS A 1 83 ? 5.151 6.625 9.272 1.00 97.44 83 LYS A O 1
ATOM 658 N N . ASP A 1 84 ? 6.585 7.024 10.947 1.00 96.62 84 ASP A N 1
ATOM 659 C CA . ASP A 1 84 ? 6.346 8.474 11.037 1.00 96.62 84 ASP A CA 1
ATOM 660 C C . ASP A 1 84 ? 4.848 8.847 11.116 1.00 96.62 84 ASP A C 1
ATOM 662 O O . ASP A 1 84 ? 4.399 9.803 10.466 1.00 96.62 84 ASP A O 1
ATOM 666 N N . SER A 1 85 ? 4.080 8.050 11.873 1.00 97.88 85 SER A N 1
ATOM 667 C CA . SER A 1 85 ? 2.615 8.116 12.016 1.00 97.88 85 SER A CA 1
ATOM 668 C C . SER A 1 85 ? 1.854 8.084 10.693 1.00 97.88 85 SER A C 1
ATOM 670 O O . SER A 1 85 ? 0.886 8.816 10.470 1.00 97.88 85 SER A O 1
ATOM 672 N N . LYS A 1 86 ? 2.341 7.250 9.778 1.00 98.56 86 LYS A N 1
ATOM 673 C CA . LYS A 1 86 ? 1.701 6.914 8.513 1.00 98.56 86 LYS A CA 1
ATOM 674 C C . LYS A 1 86 ? 1.631 5.405 8.379 1.00 98.56 86 LYS A C 1
ATOM 676 O O . LYS A 1 86 ? 2.485 4.684 8.898 1.00 98.56 86 LYS A O 1
ATOM 681 N N . LEU A 1 87 ? 0.614 4.968 7.656 1.00 98.81 87 LEU A N 1
ATOM 682 C CA . LEU A 1 87 ? 0.434 3.584 7.266 1.00 98.81 87 LEU A CA 1
ATOM 683 C C . LEU A 1 87 ? 0.944 3.417 5.838 1.00 98.81 87 LEU A C 1
ATOM 685 O O . LEU A 1 87 ? 0.516 4.143 4.943 1.00 98.81 87 LEU A O 1
ATOM 689 N N . TYR A 1 88 ? 1.813 2.442 5.637 1.00 98.81 88 TYR A N 1
ATOM 690 C CA . TYR A 1 88 ? 2.330 2.056 4.337 1.00 98.81 88 TYR A CA 1
ATOM 691 C C . TYR A 1 88 ? 1.854 0.644 4.013 1.00 98.81 88 TYR A C 1
ATOM 693 O O . TYR A 1 88 ? 1.966 -0.264 4.840 1.00 98.81 88 TYR A O 1
ATOM 701 N N . LEU A 1 89 ? 1.298 0.479 2.817 1.00 98.69 89 LEU A N 1
ATOM 702 C CA . LEU A 1 89 ? 0.917 -0.815 2.261 1.00 98.69 89 LEU A CA 1
ATOM 703 C C . LEU A 1 89 ? 1.859 -1.099 1.099 1.00 98.69 89 LEU A C 1
ATOM 705 O O . LEU A 1 89 ? 1.717 -0.487 0.040 1.00 98.69 89 LEU A O 1
ATOM 709 N N . HIS A 1 90 ? 2.838 -1.964 1.336 1.00 98.44 90 HIS A N 1
ATOM 710 C CA . HIS A 1 90 ? 3.932 -2.251 0.418 1.00 98.44 90 HIS A CA 1
ATOM 711 C C . HIS A 1 90 ? 3.710 -3.611 -0.238 1.00 98.44 90 HIS A C 1
ATOM 713 O O . HIS A 1 90 ? 3.468 -4.591 0.453 1.00 98.44 90 HIS A O 1
ATOM 719 N N . TYR A 1 91 ? 3.802 -3.688 -1.555 1.00 97.62 91 TYR A N 1
ATOM 720 C CA . TYR A 1 91 ? 3.688 -4.922 -2.316 1.00 97.62 91 TYR A CA 1
ATOM 721 C C . TYR A 1 91 ? 5.057 -5.295 -2.868 1.00 97.62 91 TYR A C 1
ATOM 723 O O . TYR A 1 91 ? 5.557 -4.660 -3.796 1.00 97.62 91 TYR A O 1
ATOM 731 N N . TYR A 1 92 ? 5.659 -6.330 -2.293 1.00 96.94 92 TYR A N 1
ATOM 732 C CA . TYR A 1 92 ? 6.948 -6.856 -2.724 1.00 96.94 92 TYR A CA 1
ATOM 733 C C . TYR A 1 92 ? 6.749 -7.819 -3.892 1.00 96.94 92 TYR A C 1
ATOM 735 O O . TYR A 1 92 ? 6.092 -8.848 -3.737 1.00 96.94 92 TYR A O 1
ATOM 743 N N . HIS A 1 93 ? 7.350 -7.530 -5.046 1.00 95.38 93 HIS A N 1
ATOM 744 C CA . HIS A 1 93 ? 7.256 -8.380 -6.237 1.00 95.38 93 HIS A CA 1
ATOM 745 C C . HIS A 1 93 ? 8.632 -8.871 -6.724 1.00 95.38 93 HIS A C 1
ATOM 747 O O . HIS A 1 93 ? 8.825 -9.210 -7.893 1.00 95.38 93 HIS A O 1
ATOM 753 N N . GLY A 1 94 ? 9.601 -8.940 -5.804 1.00 93.38 94 GLY A N 1
ATOM 754 C CA . GLY A 1 94 ? 10.923 -9.522 -6.033 1.00 93.38 94 GLY A CA 1
ATOM 755 C C . GLY A 1 94 ? 11.623 -8.919 -7.249 1.00 93.38 94 GLY A C 1
ATOM 756 O O . GLY A 1 94 ? 11.786 -7.709 -7.341 1.00 93.38 94 GLY A O 1
ATOM 757 N N . ARG A 1 95 ? 12.003 -9.769 -8.212 1.00 91.94 95 ARG A N 1
ATOM 758 C CA . ARG A 1 95 ? 12.715 -9.365 -9.442 1.00 91.94 95 ARG A CA 1
ATOM 759 C C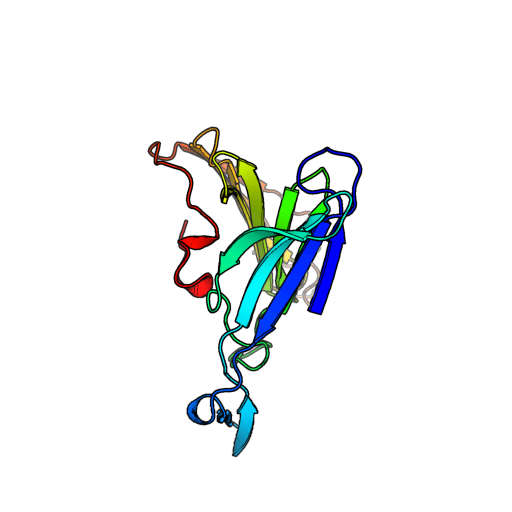 . ARG A 1 95 ? 11.954 -8.393 -10.353 1.00 91.94 95 ARG A C 1
ATOM 761 O O . ARG A 1 95 ? 12.529 -7.962 -11.349 1.00 91.94 95 ARG A O 1
ATOM 768 N N . TYR A 1 96 ? 10.661 -8.181 -10.104 1.00 94.44 96 TYR A N 1
ATOM 769 C CA . TYR A 1 96 ? 9.816 -7.256 -10.857 1.00 94.44 96 TYR A CA 1
ATOM 770 C C . TYR A 1 96 ? 9.621 -5.914 -10.144 1.00 94.44 96 TYR A C 1
ATOM 772 O O . TYR A 1 96 ? 8.970 -5.032 -10.701 1.00 94.44 96 TYR A O 1
ATOM 780 N N . GLY A 1 97 ? 10.212 -5.749 -8.958 1.00 96.12 97 GLY A N 1
ATOM 781 C CA . GLY A 1 97 ? 10.195 -4.517 -8.183 1.00 96.12 97 GLY A CA 1
ATOM 782 C C . GLY A 1 97 ? 9.116 -4.515 -7.107 1.00 96.12 97 GLY A C 1
ATOM 783 O O . GLY A 1 97 ? 8.901 -5.520 -6.418 1.00 96.12 97 GLY A O 1
ATOM 784 N N . TYR A 1 98 ? 8.466 -3.370 -6.920 1.00 97.50 98 TYR A N 1
ATOM 785 C CA . TYR A 1 98 ? 7.492 -3.162 -5.851 1.00 97.50 98 TYR A CA 1
ATOM 786 C C . TYR A 1 98 ? 6.545 -2.003 -6.153 1.00 97.50 98 TYR A C 1
ATOM 788 O O . TYR A 1 98 ? 6.796 -1.182 -7.034 1.00 97.50 98 TYR A O 1
ATOM 796 N N . TRP A 1 99 ? 5.487 -1.887 -5.357 1.00 98.25 99 TRP A N 1
ATOM 797 C CA . TRP A 1 99 ? 4.750 -0.634 -5.216 1.00 98.25 99 TRP A CA 1
ATOM 798 C C . TRP A 1 99 ? 4.259 -0.440 -3.786 1.00 98.25 99 TRP A C 1
ATOM 800 O O . TRP A 1 99 ? 4.090 -1.393 -3.034 1.00 98.25 99 TRP A O 1
ATOM 810 N N . GLU A 1 100 ? 4.039 0.804 -3.390 1.00 98.62 100 GLU A N 1
ATOM 811 C CA . GLU A 1 100 ? 3.717 1.182 -2.025 1.00 98.62 100 GLU A CA 1
ATOM 812 C C . GLU A 1 100 ? 2.696 2.315 -2.001 1.00 98.62 100 GLU A C 1
ATOM 814 O O . GLU A 1 100 ? 2.816 3.312 -2.710 1.00 98.62 100 GLU A O 1
ATOM 819 N N . TYR A 1 101 ? 1.706 2.181 -1.125 1.00 98.75 101 TYR A N 1
ATOM 820 C CA . TYR A 1 101 ? 0.719 3.218 -0.855 1.00 98.75 101 TYR A CA 1
ATOM 821 C C . TYR A 1 101 ? 0.965 3.831 0.514 1.00 98.75 101 TYR A C 1
ATOM 823 O O . TYR A 1 101 ? 1.019 3.116 1.514 1.00 98.75 101 TYR A O 1
ATOM 831 N N . CYS A 1 102 ? 1.036 5.158 0.576 1.00 98.81 102 CYS A N 1
ATOM 832 C CA . CYS A 1 102 ? 1.232 5.900 1.815 1.00 98.81 102 CYS A CA 1
ATOM 833 C C . CYS A 1 102 ? -0.070 6.575 2.253 1.00 98.81 102 CYS A C 1
ATOM 835 O O . CYS A 1 102 ? -0.614 7.437 1.554 1.00 98.81 102 CYS A O 1
ATOM 837 N N . PHE A 1 103 ? -0.542 6.220 3.444 1.00 98.81 103 PHE A N 1
ATOM 838 C CA . PHE A 1 103 ? -1.761 6.731 4.049 1.00 98.81 103 PHE A CA 1
ATOM 839 C C . PHE A 1 103 ? -1.477 7.530 5.316 1.00 98.81 103 PHE A C 1
ATOM 841 O O . PHE A 1 103 ? -0.622 7.185 6.134 1.00 98.81 103 PHE A O 1
ATOM 848 N N . ARG A 1 104 ? -2.275 8.575 5.531 1.00 98.62 104 ARG A N 1
ATOM 849 C CA . ARG A 1 104 ? -2.274 9.353 6.774 1.00 98.62 104 ARG A CA 1
ATOM 850 C C . ARG A 1 104 ? -3.687 9.496 7.308 1.00 98.62 104 ARG A C 1
ATOM 852 O O . ARG A 1 104 ? -4.596 9.827 6.545 1.00 98.62 104 ARG A O 1
ATOM 859 N N . TYR A 1 105 ? -3.850 9.329 8.617 1.00 98.31 105 TYR A N 1
ATOM 860 C CA . TYR A 1 105 ? -5.127 9.600 9.256 1.00 98.31 105 TYR A CA 1
ATOM 861 C C . TYR A 1 105 ? -5.448 11.100 9.249 1.00 98.31 105 TYR A C 1
ATOM 863 O O . TYR A 1 105 ? -4.673 11.924 9.737 1.00 98.31 105 TYR A O 1
ATOM 871 N N . GLN A 1 106 ? -6.588 11.462 8.668 1.00 96.44 106 GLN A N 1
ATOM 872 C CA . GLN A 1 106 ? -7.151 12.811 8.657 1.00 96.44 106 GLN A CA 1
ATOM 873 C C . GLN A 1 106 ? -8.619 12.736 8.218 1.00 96.44 106 GLN A C 1
ATOM 875 O O . GLN A 1 106 ? -9.007 11.838 7.482 1.00 96.44 106 GLN A O 1
ATOM 880 N N . ASN A 1 107 ? -9.444 13.706 8.616 1.00 93.81 107 ASN A N 1
ATOM 881 C CA . ASN A 1 107 ? -10.864 13.749 8.230 1.00 93.81 107 ASN A CA 1
ATOM 882 C C . ASN A 1 107 ? -11.625 12.442 8.543 1.00 93.81 107 ASN A C 1
ATOM 884 O O . ASN A 1 107 ? -12.461 12.008 7.754 1.00 93.81 107 ASN A O 1
ATOM 888 N N . SER A 1 108 ? -11.321 11.832 9.696 1.00 95.50 108 SER A N 1
ATOM 889 C CA . SER A 1 108 ? -11.950 10.599 10.191 1.00 95.50 108 SER A CA 1
ATOM 890 C C . SER A 1 108 ? -11.689 9.337 9.358 1.00 95.50 108 SER A C 1
ATOM 892 O O . SER A 1 108 ? -12.446 8.378 9.474 1.00 95.50 108 SER A O 1
ATOM 894 N N . ASP A 1 109 ? -10.628 9.315 8.545 1.00 98.31 109 ASP A N 1
ATOM 895 C CA . ASP A 1 109 ? -10.177 8.117 7.830 1.00 98.31 109 ASP A CA 1
ATOM 896 C C . ASP A 1 109 ? -8.676 8.183 7.496 1.00 98.31 109 ASP A C 1
ATOM 898 O O . ASP A 1 109 ? -8.012 9.198 7.703 1.00 98.31 109 ASP A O 1
ATOM 902 N N . PHE A 1 110 ? -8.132 7.102 6.949 1.00 98.56 110 PHE A N 1
ATOM 903 C CA . PHE A 1 110 ? -6.808 7.049 6.349 1.00 98.56 110 PHE A CA 1
ATOM 904 C C . PHE A 1 110 ? -6.893 7.486 4.888 1.00 98.56 110 PHE A C 1
ATOM 906 O O . PHE A 1 110 ? -7.444 6.785 4.041 1.00 98.56 110 PHE A O 1
ATOM 913 N N . MET A 1 111 ? -6.338 8.658 4.590 1.00 98.62 111 MET A N 1
ATOM 914 C CA . MET A 1 111 ? -6.329 9.222 3.242 1.00 98.62 111 MET A CA 1
ATOM 915 C C . MET A 1 111 ? -5.054 8.816 2.512 1.00 98.62 111 MET A C 1
ATOM 917 O O . MET A 1 111 ? -3.966 8.957 3.075 1.00 98.62 111 MET A O 1
ATOM 921 N N . LEU A 1 112 ? -5.178 8.378 1.260 1.00 98.56 112 LEU A N 1
ATOM 922 C CA . LEU A 1 112 ? -4.047 8.101 0.378 1.00 98.56 112 LEU A CA 1
ATOM 923 C C . LEU A 1 112 ? -3.345 9.418 0.024 1.00 98.56 112 LEU A C 1
ATOM 925 O O . LEU A 1 112 ? -3.942 10.287 -0.613 1.00 98.56 112 LEU A O 1
ATOM 929 N N . ILE A 1 113 ? -2.097 9.582 0.461 1.00 98.44 113 ILE A N 1
ATOM 930 C CA . ILE A 1 113 ? -1.316 10.815 0.274 1.00 98.44 113 ILE A CA 1
ATOM 931 C C . ILE A 1 113 ? -0.089 10.642 -0.618 1.00 98.44 113 ILE A C 1
ATOM 933 O O . ILE A 1 113 ? 0.412 11.646 -1.127 1.00 98.44 113 ILE A O 1
ATOM 937 N N . GLY A 1 114 ? 0.366 9.409 -0.841 1.00 98.44 114 GLY A N 1
ATOM 938 C CA . GLY A 1 114 ? 1.432 9.135 -1.796 1.00 98.44 114 GLY A CA 1
ATOM 939 C C . GLY A 1 114 ? 1.404 7.718 -2.350 1.00 98.44 114 GLY A C 1
ATOM 940 O O . GLY A 1 114 ? 0.753 6.839 -1.781 1.00 98.44 114 GLY A O 1
ATOM 941 N N . TYR A 1 115 ? 2.107 7.539 -3.461 1.00 98.69 115 TYR A N 1
ATOM 942 C CA . TYR A 1 115 ? 2.326 6.267 -4.135 1.00 98.69 115 TYR A CA 1
ATOM 943 C C . TYR A 1 115 ? 3.768 6.214 -4.633 1.00 98.69 115 TYR A C 1
ATOM 945 O O . TYR A 1 115 ? 4.262 7.203 -5.168 1.00 98.69 115 TYR A O 1
ATOM 953 N N .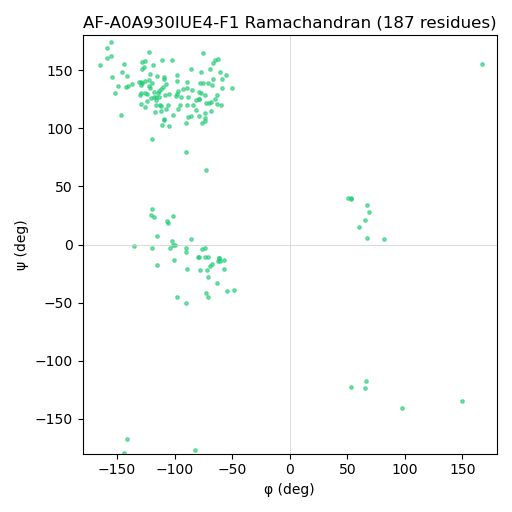 GLU A 1 116 ? 4.425 5.080 -4.444 1.00 98.62 116 GLU A N 1
ATOM 954 C CA . GLU A 1 116 ? 5.774 4.812 -4.941 1.00 98.62 116 GLU A CA 1
ATOM 955 C C . GLU A 1 116 ? 5.758 3.475 -5.677 1.00 98.62 116 GLU A C 1
ATOM 957 O O . GLU A 1 116 ? 5.124 2.532 -5.209 1.00 98.62 116 GLU A O 1
ATOM 962 N N . ALA A 1 117 ? 6.460 3.362 -6.796 1.00 98.38 117 ALA A N 1
ATOM 963 C CA . ALA A 1 117 ? 6.606 2.108 -7.523 1.00 98.38 117 ALA A CA 1
ATOM 964 C C . ALA A 1 117 ? 7.980 1.993 -8.177 1.00 98.38 117 ALA A C 1
ATOM 966 O O . ALA A 1 117 ? 8.565 2.990 -8.602 1.00 98.38 117 ALA A O 1
ATOM 967 N N . SER A 1 118 ? 8.462 0.758 -8.273 1.00 97.94 118 SER A N 1
ATOM 968 C CA . SER A 1 118 ? 9.650 0.367 -9.023 1.00 97.94 118 SER A CA 1
ATOM 969 C C . SER A 1 118 ? 9.288 -0.804 -9.924 1.00 97.94 118 SER A C 1
ATOM 971 O O . SER A 1 118 ? 8.684 -1.777 -9.467 1.00 97.94 118 SER A O 1
ATOM 973 N N . HIS A 1 119 ? 9.653 -0.699 -11.196 1.00 96.19 119 HIS A N 1
ATOM 974 C CA . HIS A 1 119 ? 9.510 -1.758 -12.182 1.00 96.19 119 HIS A CA 1
ATOM 975 C C . HIS A 1 119 ? 10.888 -2.259 -12.573 1.00 96.19 119 HIS A C 1
ATOM 977 O O . HIS A 1 119 ? 11.661 -1.534 -13.206 1.00 96.19 119 HIS A O 1
ATOM 983 N N . ASP A 1 120 ? 11.165 -3.512 -12.235 1.00 94.25 120 ASP A N 1
ATOM 984 C CA . ASP A 1 120 ? 12.521 -4.042 -12.289 1.00 94.25 120 ASP A CA 1
ATOM 985 C C . ASP A 1 120 ? 12.614 -5.223 -13.266 1.00 94.25 120 ASP A C 1
ATOM 987 O O . ASP A 1 120 ? 11.640 -5.935 -13.544 1.00 94.25 120 ASP A O 1
ATOM 991 N N . ARG A 1 121 ? 13.819 -5.449 -13.791 1.00 90.50 121 ARG A N 1
ATOM 992 C CA . ARG A 1 121 ? 14.216 -6.683 -14.470 1.00 90.50 121 ARG A CA 1
ATOM 993 C C . ARG A 1 121 ? 15.388 -7.280 -13.707 1.00 90.50 121 ARG A C 1
ATOM 995 O O . ARG A 1 121 ? 16.543 -6.990 -14.007 1.00 90.50 121 ARG A O 1
ATOM 1002 N N . GLY A 1 122 ? 15.080 -8.139 -12.738 1.00 87.94 122 GLY A N 1
ATOM 1003 C CA . GLY A 1 122 ? 16.123 -8.709 -11.889 1.00 87.94 122 GLY A CA 1
ATOM 1004 C C . GLY A 1 122 ? 16.764 -7.604 -11.045 1.00 87.94 122 GLY A C 1
ATOM 1005 O O . GLY A 1 122 ? 16.028 -6.930 -10.331 1.00 87.94 122 GLY A O 1
ATOM 1006 N N . PRO A 1 123 ? 18.091 -7.412 -11.111 1.00 86.62 123 PRO A N 1
ATOM 1007 C CA . PRO A 1 123 ? 18.775 -6.366 -10.354 1.00 86.62 123 PRO A CA 1
ATOM 1008 C C . PRO A 1 123 ? 18.662 -4.968 -10.984 1.00 86.62 123 PRO A C 1
ATOM 1010 O O . PRO A 1 123 ? 19.059 -3.996 -10.352 1.00 86.62 123 PRO A O 1
ATOM 1013 N N . VAL A 1 124 ? 18.164 -4.856 -12.221 1.00 89.88 124 VAL A N 1
ATOM 1014 C CA . VAL A 1 124 ? 18.122 -3.589 -12.964 1.00 89.88 124 VAL A CA 1
ATOM 1015 C C . VAL A 1 124 ? 16.769 -2.917 -12.787 1.00 89.88 124 VAL A C 1
ATOM 1017 O O . VAL A 1 124 ? 15.752 -3.469 -13.221 1.00 89.88 124 VAL A O 1
ATOM 1020 N N . VAL A 1 125 ? 16.741 -1.702 -12.239 1.00 93.75 125 VAL A N 1
ATOM 1021 C CA . VAL A 1 125 ? 15.508 -0.912 -12.209 1.00 93.75 125 VAL A CA 1
ATOM 1022 C C . VAL A 1 125 ? 15.278 -0.265 -13.571 1.00 93.75 125 VAL A C 1
ATOM 1024 O O . VAL A 1 125 ? 16.139 0.445 -14.094 1.00 93.75 125 VAL A O 1
ATOM 1027 N N . LEU A 1 126 ? 14.104 -0.498 -14.155 1.00 94.88 126 LEU A N 1
ATOM 1028 C CA . LEU A 1 126 ? 13.724 0.043 -15.460 1.00 94.88 126 LEU A CA 1
ATOM 1029 C C . LEU A 1 126 ? 13.039 1.404 -15.314 1.00 94.88 126 LEU A C 1
ATOM 1031 O O . LEU A 1 126 ? 13.417 2.368 -15.981 1.00 94.88 126 LEU A O 1
ATOM 1035 N N . PHE A 1 127 ? 12.042 1.474 -14.429 1.00 96.44 127 PHE A N 1
ATOM 1036 C CA . PHE A 1 127 ? 11.216 2.659 -14.210 1.00 96.44 127 PHE A CA 1
ATOM 1037 C C . PHE A 1 127 ? 10.901 2.823 -12.728 1.00 96.44 127 PHE A C 1
ATOM 1039 O O . PHE A 1 127 ? 10.668 1.833 -12.0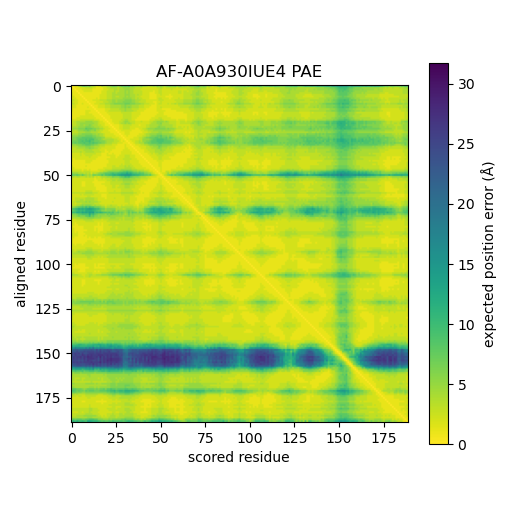33 1.00 96.44 127 PHE A O 1
ATOM 1046 N N . LYS A 1 128 ? 10.834 4.069 -12.263 1.00 98.06 128 LYS A N 1
ATOM 1047 C CA . LYS A 1 128 ? 10.270 4.415 -10.957 1.00 98.06 128 LYS A CA 1
ATOM 1048 C C . LYS A 1 128 ? 9.195 5.474 -11.133 1.00 98.06 128 LYS A C 1
ATOM 1050 O O . LYS A 1 128 ? 9.390 6.415 -11.899 1.00 98.06 128 LYS A O 1
ATOM 1055 N N . THR A 1 129 ? 8.118 5.344 -10.373 1.00 98.44 129 THR A N 1
ATOM 1056 C CA . THR A 1 129 ? 7.048 6.341 -10.313 1.00 98.44 129 THR A CA 1
ATOM 1057 C C . THR A 1 129 ? 6.855 6.765 -8.864 1.00 98.44 129 THR A C 1
ATOM 1059 O O . THR A 1 129 ? 6.720 5.922 -7.979 1.00 98.44 129 THR A O 1
ATOM 1062 N N . SER A 1 130 ? 6.839 8.074 -8.621 1.00 98.69 130 SER A N 1
ATOM 1063 C CA . SER A 1 130 ? 6.594 8.675 -7.306 1.00 98.69 130 SER A CA 1
ATOM 1064 C C . SER A 1 130 ? 5.506 9.729 -7.429 1.00 98.69 130 SER A C 1
ATOM 1066 O O . SER A 1 130 ? 5.656 10.708 -8.162 1.00 98.69 130 SER A O 1
ATOM 1068 N N . ILE A 1 131 ? 4.409 9.556 -6.698 1.00 98.56 131 ILE A N 1
ATOM 1069 C CA . ILE A 1 131 ? 3.259 10.457 -6.735 1.00 98.56 131 ILE A CA 1
ATOM 1070 C C . ILE A 1 131 ? 3.007 11.025 -5.352 1.00 98.56 131 ILE A C 1
ATOM 1072 O O . ILE A 1 131 ? 2.770 10.307 -4.382 1.00 98.56 131 ILE A O 1
ATOM 1076 N N . ASN A 1 132 ? 2.949 12.351 -5.279 1.00 98.31 132 ASN A N 1
ATOM 1077 C CA . ASN A 1 132 ? 2.481 13.069 -4.109 1.00 98.31 132 ASN A CA 1
ATOM 1078 C C . ASN A 1 132 ? 1.072 13.613 -4.373 1.00 98.31 132 ASN A C 1
ATOM 1080 O O . ASN A 1 132 ? 0.894 14.648 -5.022 1.00 98.31 132 ASN A O 1
ATOM 1084 N N . PHE A 1 133 ? 0.049 12.949 -3.829 1.00 97.69 133 PHE A N 1
ATOM 1085 C CA . PHE A 1 133 ? -1.349 13.342 -4.041 1.00 97.69 133 PHE A CA 1
ATOM 1086 C C . PHE A 1 133 ? -1.720 14.663 -3.349 1.00 97.69 133 PHE A C 1
ATOM 1088 O O . PHE A 1 133 ? -2.708 15.297 -3.722 1.00 97.69 133 PHE A O 1
ATOM 1095 N N . LEU A 1 134 ? -0.933 15.120 -2.366 1.00 96.62 134 LEU A N 1
ATOM 1096 C CA . LEU A 1 134 ? -1.149 16.415 -1.710 1.00 96.62 134 LEU A CA 1
ATOM 1097 C C . LEU A 1 134 ? -0.760 17.581 -2.624 1.00 96.62 134 LEU A C 1
ATOM 1099 O O . LEU A 1 134 ? -1.465 18.592 -2.665 1.00 96.62 134 LEU A O 1
ATOM 1103 N N . THR A 1 135 ? 0.355 17.450 -3.344 1.00 96.88 135 THR A N 1
ATOM 1104 C CA . THR A 1 135 ? 0.832 18.467 -4.294 1.00 96.88 135 THR A CA 1
ATOM 1105 C C . THR A 1 135 ? 0.274 18.258 -5.702 1.00 96.88 135 THR A C 1
ATOM 1107 O O . THR A 1 135 ? 0.222 19.215 -6.478 1.00 96.88 135 THR A O 1
ATOM 1110 N N . GLY A 1 136 ? -0.176 17.041 -6.021 1.00 97.06 136 GLY A N 1
ATOM 1111 C CA . GLY A 1 136 ? -0.576 16.636 -7.367 1.00 97.06 136 GLY A CA 1
ATOM 1112 C C . GLY A 1 136 ? 0.614 16.592 -8.323 1.00 97.06 136 GLY A C 1
ATOM 1113 O O . GLY A 1 136 ? 0.466 16.970 -9.483 1.00 97.06 136 GLY A O 1
ATOM 1114 N N . VAL A 1 137 ? 1.794 16.226 -7.821 1.00 98.19 137 VAL A N 1
ATOM 1115 C CA . VAL A 1 137 ? 3.016 16.087 -8.619 1.00 98.19 137 VAL A CA 1
ATOM 1116 C C . VAL A 1 137 ? 3.392 14.619 -8.683 1.00 98.19 137 VAL A C 1
ATOM 1118 O O . VAL A 1 137 ? 3.409 13.943 -7.654 1.00 98.19 137 VAL A O 1
ATOM 1121 N N . GLU A 1 138 ? 3.706 14.179 -9.889 1.00 98.38 138 GLU A N 1
ATOM 1122 C CA . GLU A 1 138 ? 4.221 12.859 -10.210 1.00 98.38 138 GLU A CA 1
ATOM 1123 C C . GLU A 1 138 ? 5.600 12.994 -10.855 1.00 98.38 138 GLU A C 1
ATOM 1125 O O . GLU A 1 138 ? 5.850 13.912 -11.649 1.00 98.38 138 GLU A O 1
ATOM 1130 N N . TYR A 1 139 ? 6.501 12.107 -10.454 1.00 98.62 139 TYR A N 1
ATOM 1131 C CA . TYR A 1 139 ? 7.826 11.943 -11.022 1.00 98.62 139 TYR A CA 1
ATOM 1132 C C . TYR A 1 139 ? 7.919 10.557 -11.640 1.00 98.62 139 TYR A C 1
ATOM 1134 O O . TYR A 1 139 ? 7.816 9.570 -10.916 1.00 98.62 139 TYR A O 1
ATOM 1142 N N . ASP A 1 140 ? 8.181 10.522 -12.942 1.00 98.31 140 ASP A N 1
ATOM 1143 C CA . ASP A 1 140 ? 8.499 9.299 -13.669 1.00 98.31 140 ASP A CA 1
ATOM 1144 C C . ASP A 1 140 ? 9.979 9.312 -14.016 1.00 98.31 140 ASP A C 1
ATOM 1146 O O . ASP A 1 140 ? 10.456 10.183 -14.748 1.00 98.31 140 ASP A O 1
ATOM 1150 N N . ASP A 1 141 ? 10.717 8.360 -13.469 1.00 98.12 141 ASP A N 1
ATOM 1151 C CA . ASP A 1 141 ? 12.149 8.207 -13.657 1.00 98.12 141 ASP A CA 1
ATOM 1152 C C . ASP A 1 141 ? 12.403 6.970 -14.529 1.00 98.12 141 ASP A C 1
ATOM 1154 O O . ASP A 1 141 ? 12.248 5.835 -14.082 1.00 98.12 141 ASP A O 1
ATOM 1158 N N . GLU A 1 142 ? 12.810 7.184 -15.781 1.00 97.44 142 GLU A N 1
ATOM 1159 C CA . GLU A 1 142 ? 13.194 6.119 -16.716 1.00 97.44 142 GLU A CA 1
ATOM 1160 C C . GLU A 1 142 ? 14.708 5.903 -16.671 1.00 97.44 142 GLU A C 1
ATOM 1162 O O . GLU A 1 142 ? 15.479 6.854 -16.844 1.00 97.44 142 GLU A O 1
ATOM 1167 N N . ASN A 1 143 ? 15.150 4.661 -16.465 1.00 94.94 143 ASN A N 1
ATOM 1168 C CA . ASN A 1 143 ? 16.565 4.321 -16.529 1.00 94.94 143 ASN A CA 1
ATOM 1169 C C . ASN A 1 143 ? 17.030 4.256 -17.993 1.00 94.94 143 ASN A C 1
ATOM 1171 O O . ASN A 1 143 ? 16.788 3.277 -18.702 1.00 94.94 143 ASN A O 1
ATOM 1175 N N . ILE A 1 144 ? 17.756 5.281 -18.442 1.00 93.31 144 ILE A N 1
ATOM 1176 C CA . ILE A 1 144 ? 18.239 5.381 -19.830 1.00 93.31 144 ILE A CA 1
ATOM 1177 C C . ILE A 1 144 ? 19.350 4.372 -20.154 1.00 93.31 144 ILE A C 1
ATOM 1179 O O . ILE A 1 144 ? 19.692 4.195 -21.322 1.00 93.31 144 ILE A O 1
ATOM 1183 N N . ASN A 1 145 ? 19.895 3.703 -19.134 1.00 90.06 145 ASN A N 1
ATOM 1184 C CA . ASN A 1 145 ? 20.893 2.649 -19.274 1.00 90.06 145 ASN A CA 1
ATOM 1185 C C . ASN A 1 145 ? 20.306 1.236 -19.140 1.00 90.06 145 ASN A C 1
ATOM 1187 O O . ASN A 1 145 ? 21.042 0.272 -19.316 1.00 90.06 145 ASN A O 1
ATOM 1191 N N . ALA A 1 146 ? 18.996 1.078 -18.909 1.00 85.12 146 ALA A N 1
ATOM 1192 C CA . ALA A 1 146 ? 18.360 -0.220 -18.638 1.00 85.12 146 ALA A CA 1
ATOM 1193 C C . ALA A 1 146 ? 18.559 -1.296 -19.728 1.00 85.12 146 ALA A C 1
ATOM 1195 O O . ALA A 1 146 ? 18.402 -2.497 -19.479 1.00 85.12 146 ALA A O 1
ATOM 1196 N N . TYR A 1 147 ? 18.880 -0.876 -20.952 1.00 79.75 147 TYR A N 1
ATOM 1197 C CA . TYR A 1 147 ? 19.101 -1.754 -22.104 1.00 79.75 147 TYR A CA 1
ATOM 1198 C C . TYR A 1 147 ? 20.540 -1.709 -22.629 1.00 79.75 147 TYR A C 1
ATOM 1200 O O . TYR A 1 147 ? 20.833 -2.314 -23.658 1.00 79.75 147 TYR A O 1
ATOM 1208 N N . ASN A 1 148 ? 21.438 -1.024 -21.922 1.00 75.50 148 ASN A N 1
ATOM 1209 C CA . ASN A 1 148 ? 22.860 -1.010 -22.227 1.00 75.50 148 ASN A CA 1
ATOM 1210 C C . ASN A 1 148 ? 23.517 -2.159 -21.451 1.00 75.50 148 ASN A C 1
ATOM 1212 O O . ASN A 1 148 ? 24.067 -1.953 -20.376 1.00 75.50 148 ASN A O 1
ATOM 1216 N N . PHE A 1 149 ? 23.403 -3.382 -21.969 1.00 66.12 149 PHE A N 1
ATOM 1217 C CA . PHE A 1 149 ? 24.034 -4.565 -21.381 1.00 66.12 149 PHE A CA 1
ATOM 1218 C C . PHE A 1 149 ? 25.195 -5.054 -22.247 1.00 66.12 149 PHE A C 1
ATOM 1220 O O . PHE A 1 149 ? 25.157 -4.981 -23.479 1.00 66.12 149 PHE A O 1
ATOM 1227 N N . ASN A 1 150 ? 26.238 -5.546 -21.582 1.00 62.06 150 ASN A N 1
ATOM 1228 C CA . ASN A 1 150 ? 27.316 -6.277 -22.225 1.00 62.06 150 ASN A CA 1
ATOM 1229 C C . ASN A 1 150 ? 26.781 -7.672 -22.586 1.00 62.06 150 ASN A C 1
ATOM 1231 O O . ASN A 1 150 ? 26.199 -8.342 -21.740 1.00 62.06 150 ASN A O 1
ATOM 1235 N N . ALA A 1 151 ? 26.932 -8.106 -23.840 1.00 59.97 151 ALA A N 1
ATOM 1236 C CA . ALA A 1 151 ? 26.404 -9.397 -24.295 1.00 59.97 151 ALA A CA 1
ATOM 1237 C C . ALA A 1 151 ? 27.030 -10.603 -23.564 1.00 59.97 151 ALA A C 1
ATOM 1239 O O . ALA A 1 151 ? 26.486 -11.703 -23.644 1.00 59.97 151 ALA A O 1
ATOM 1240 N N . ASP A 1 152 ? 28.141 -10.374 -22.857 1.00 64.69 152 ASP A N 1
ATOM 1241 C CA . ASP A 1 152 ? 28.897 -11.378 -22.114 1.00 64.69 152 ASP A CA 1
ATOM 1242 C C . ASP A 1 152 ? 28.644 -11.349 -20.586 1.00 64.69 152 ASP A C 1
ATOM 1244 O O . ASP A 1 152 ? 29.291 -12.113 -19.869 1.00 64.69 152 ASP A O 1
ATOM 1248 N N . SER A 1 153 ? 27.746 -10.496 -20.058 1.00 58.56 153 SER A N 1
ATOM 1249 C CA . SER A 1 153 ? 27.425 -10.464 -18.617 1.00 58.56 153 SER A CA 1
ATOM 1250 C C . SER A 1 153 ? 26.160 -11.267 -18.275 1.00 58.56 153 SER A C 1
ATOM 1252 O O . SER A 1 153 ? 25.116 -11.133 -18.915 1.00 58.56 153 SER A O 1
ATOM 1254 N N . ASP A 1 154 ? 26.251 -12.115 -17.242 1.00 58.53 154 ASP A N 1
ATOM 1255 C CA . ASP A 1 154 ? 25.161 -12.950 -16.709 1.00 58.53 154 ASP A CA 1
ATOM 1256 C C . ASP A 1 154 ? 24.130 -12.098 -15.928 1.00 58.53 154 ASP A C 1
ATOM 1258 O O . ASP A 1 154 ? 23.964 -12.248 -14.720 1.00 58.53 154 ASP A O 1
ATOM 1262 N N . ASP A 1 155 ? 23.433 -11.185 -16.615 1.00 55.38 155 ASP A N 1
ATOM 1263 C CA . ASP A 1 155 ? 22.392 -10.288 -16.061 1.00 55.38 155 ASP A CA 1
ATOM 1264 C C . ASP A 1 155 ? 22.892 -9.217 -15.055 1.00 55.38 155 ASP A C 1
ATOM 1266 O O . ASP A 1 155 ? 22.089 -8.447 -14.520 1.00 55.38 155 ASP A O 1
ATOM 1270 N N . ASP A 1 156 ? 24.208 -9.098 -14.848 1.00 55.00 156 ASP A N 1
ATOM 1271 C CA . ASP A 1 156 ? 24.816 -7.995 -14.095 1.00 55.00 156 ASP A CA 1
ATOM 1272 C C . ASP A 1 156 ? 24.960 -6.746 -14.984 1.00 55.00 156 ASP A C 1
ATOM 1274 O O . ASP A 1 156 ? 25.576 -6.775 -16.058 1.00 55.00 156 ASP A O 1
ATOM 1278 N N . SER A 1 157 ? 24.390 -5.624 -14.528 1.00 57.72 157 SER A N 1
ATOM 1279 C CA . SER A 1 157 ? 24.573 -4.323 -15.177 1.00 57.72 157 SER A CA 1
ATOM 1280 C C . SER A 1 157 ? 25.977 -3.806 -14.884 1.00 57.72 157 SER A C 1
ATOM 1282 O O . SER A 1 157 ? 26.256 -3.340 -13.784 1.00 57.72 157 SER A O 1
ATOM 1284 N N . GLU A 1 158 ? 26.866 -3.845 -15.876 1.00 65.25 158 GLU A N 1
ATOM 1285 C CA . GLU A 1 158 ? 28.196 -3.218 -15.781 1.00 65.25 158 GLU A CA 1
ATOM 1286 C C . GLU A 1 158 ? 28.139 -1.681 -15.881 1.00 65.25 158 GLU A C 1
ATOM 1288 O O . GLU A 1 158 ? 29.163 -1.002 -15.798 1.00 65.25 158 GLU A O 1
ATOM 1293 N N . ILE A 1 159 ? 26.944 -1.123 -16.090 1.00 74.12 159 ILE A N 1
ATOM 1294 C CA . ILE A 1 159 ? 26.711 0.307 -16.262 1.00 74.12 159 ILE A CA 1
ATOM 1295 C C . ILE A 1 159 ? 25.815 0.805 -15.130 1.00 74.12 159 ILE A C 1
ATOM 1297 O O . ILE A 1 159 ? 24.757 0.233 -14.858 1.00 74.12 159 ILE A O 1
ATOM 1301 N N . ASP A 1 160 ? 26.237 1.899 -14.499 1.00 83.50 160 ASP A N 1
ATOM 1302 C CA . ASP A 1 160 ? 25.472 2.559 -13.447 1.00 83.50 160 ASP A CA 1
ATOM 1303 C C . ASP A 1 160 ? 24.093 3.009 -13.953 1.00 83.50 160 ASP A C 1
ATOM 1305 O O . ASP A 1 160 ? 23.935 3.504 -15.079 1.00 83.50 160 ASP A O 1
ATOM 1309 N N . GLU A 1 161 ? 23.082 2.887 -13.093 1.00 88.50 161 GLU A N 1
ATOM 1310 C CA . GLU A 1 161 ? 21.741 3.384 -13.383 1.00 88.50 161 GLU A CA 1
ATOM 1311 C C . GLU A 1 161 ? 21.759 4.910 -13.541 1.00 88.50 161 GLU A C 1
ATOM 1313 O O . GLU A 1 161 ? 22.229 5.648 -12.670 1.00 88.50 161 GLU A O 1
ATOM 1318 N N . VAL A 1 162 ? 21.195 5.399 -14.646 1.00 93.69 162 VAL A N 1
ATOM 1319 C CA . VAL A 1 162 ? 21.022 6.833 -14.889 1.00 93.69 162 VAL A CA 1
ATOM 1320 C C . VAL A 1 162 ? 19.559 7.080 -15.194 1.00 93.69 162 VAL A C 1
ATOM 1322 O O . VAL A 1 162 ? 19.027 6.579 -16.180 1.00 93.69 162 VAL A O 1
ATOM 1325 N N . PHE A 1 163 ? 18.905 7.874 -14.352 1.00 96.38 163 PHE A N 1
ATOM 1326 C CA . PHE A 1 163 ? 17.483 8.157 -14.490 1.00 96.38 163 PHE A CA 1
ATOM 1327 C C . PHE A 1 163 ? 17.242 9.490 -15.185 1.00 96.38 163 PHE A C 1
ATOM 1329 O O . PHE A 1 163 ? 17.768 10.535 -14.787 1.00 96.38 163 PHE A O 1
ATOM 1336 N N . LYS A 1 164 ? 16.395 9.459 -16.210 1.00 97.88 164 LYS A N 1
ATOM 1337 C CA . LYS A 1 164 ? 15.815 10.648 -16.817 1.00 97.88 164 LYS A CA 1
ATOM 1338 C C . LYS A 1 164 ? 14.431 10.869 -16.221 1.00 97.88 164 LYS A C 1
ATOM 1340 O O . LYS A 1 164 ? 13.522 10.074 -16.438 1.00 97.88 164 LYS A O 1
ATOM 1345 N N . ARG A 1 165 ? 14.276 11.997 -15.531 1.00 98.38 165 ARG A N 1
ATOM 1346 C CA . ARG A 1 165 ? 13.017 12.387 -14.898 1.00 98.38 165 ARG A CA 1
ATOM 1347 C C . ARG A 1 165 ? 12.073 13.109 -15.852 1.00 98.38 165 ARG A C 1
ATOM 1349 O O . ARG A 1 165 ? 12.453 14.103 -16.475 1.00 98.38 165 ARG A O 1
ATOM 1356 N N . THR A 1 166 ? 10.816 12.692 -15.842 1.00 98.44 166 THR A N 1
ATOM 1357 C CA . THR A 1 166 ? 9.661 13.446 -16.329 1.00 98.44 166 THR A CA 1
ATOM 1358 C C . THR A 1 166 ? 8.833 13.913 -15.133 1.00 98.44 166 THR A C 1
ATOM 1360 O O . THR A 1 166 ? 8.655 13.180 -14.166 1.00 98.44 166 THR A O 1
ATOM 1363 N N . VAL A 1 167 ? 8.358 15.162 -15.167 1.00 98.44 167 VAL A N 1
ATOM 1364 C CA . VAL A 1 167 ? 7.513 15.726 -14.103 1.00 98.44 167 VAL A CA 1
ATOM 1365 C C . VAL A 1 167 ? 6.115 15.951 -14.654 1.00 98.44 167 VAL A C 1
ATOM 1367 O O . VAL A 1 167 ? 5.933 16.755 -15.572 1.00 98.44 167 VAL A O 1
ATOM 1370 N N . VAL A 1 168 ? 5.127 15.282 -14.068 1.00 97.62 168 VAL A N 1
ATOM 1371 C CA . VAL A 1 168 ? 3.724 15.382 -14.468 1.00 97.62 168 VAL A CA 1
ATOM 1372 C C . VAL A 1 168 ? 2.936 16.110 -13.385 1.00 97.62 168 VAL A C 1
ATOM 1374 O O . VAL A 1 168 ? 3.092 15.879 -12.185 1.00 97.62 168 VAL A O 1
ATOM 1377 N N . LYS A 1 169 ? 2.078 17.044 -13.808 1.00 97.62 169 LYS A N 1
ATOM 1378 C CA . LYS A 1 169 ? 1.158 17.740 -12.907 1.00 97.62 169 LYS A CA 1
ATOM 1379 C C . LYS A 1 169 ? -0.230 17.135 -13.030 1.00 97.62 169 LYS A C 1
ATOM 1381 O O . LYS A 1 169 ? -0.912 17.317 -14.038 1.00 97.62 169 LYS A O 1
ATOM 1386 N N . LEU A 1 170 ? -0.662 16.467 -11.973 1.00 95.44 170 LEU A N 1
ATOM 1387 C CA . LEU A 1 170 ? -1.941 15.785 -11.916 1.00 95.44 170 LEU A CA 1
ATOM 1388 C C . LEU A 1 170 ? -3.090 16.762 -11.697 1.00 95.44 170 LEU A C 1
ATOM 1390 O O . LEU A 1 170 ? -2.986 17.786 -11.010 1.00 95.44 170 LEU A O 1
ATOM 1394 N N . LYS A 1 171 ? -4.248 16.415 -12.262 1.00 93.31 171 LYS A N 1
ATOM 1395 C CA . LYS A 1 171 ? -5.488 17.134 -11.981 1.00 93.31 171 LYS A CA 1
ATOM 1396 C C . LYS A 1 171 ? -5.840 16.944 -10.509 1.00 93.31 171 LYS A C 1
ATOM 1398 O O . LYS A 1 171 ? -6.007 15.818 -10.049 1.00 93.31 171 LYS A O 1
ATOM 1403 N N . LYS A 1 172 ? -6.031 18.053 -9.792 1.00 89.31 172 LYS A N 1
ATOM 1404 C CA . LYS A 1 172 ? -6.425 18.028 -8.382 1.00 89.31 172 LYS A CA 1
ATOM 1405 C C . LYS A 1 172 ? -7.762 17.296 -8.216 1.00 89.31 172 LYS A C 1
ATOM 1407 O O . LYS A 1 172 ? -8.778 17.715 -8.775 1.00 89.31 172 LYS A O 1
ATOM 1412 N N . LYS A 1 173 ? -7.745 16.219 -7.436 1.00 91.19 173 LYS A N 1
ATOM 1413 C CA . LYS A 1 173 ? -8.910 15.432 -7.019 1.00 91.19 173 LYS A CA 1
ATOM 1414 C C . LYS A 1 173 ? -8.916 15.335 -5.486 1.00 91.19 173 LYS A C 1
ATOM 1416 O O . LYS A 1 173 ? -7.866 15.536 -4.872 1.00 91.19 173 LYS A O 1
ATOM 1421 N N . PRO A 1 174 ? -10.068 15.072 -4.850 1.00 94.69 174 PRO A N 1
ATOM 1422 C CA . PRO A 1 174 ? -10.091 14.669 -3.448 1.00 94.69 174 PRO A CA 1
ATOM 1423 C C . PRO A 1 174 ? -9.202 13.441 -3.228 1.00 94.69 174 PRO A C 1
ATOM 1425 O O . PRO A 1 174 ? -9.107 12.584 -4.106 1.00 94.69 174 PRO A O 1
ATOM 1428 N N . LEU A 1 175 ? -8.557 13.365 -2.064 1.00 97.12 175 LEU A N 1
ATOM 1429 C CA . LEU A 1 175 ? -7.777 12.187 -1.692 1.00 97.12 175 LEU A CA 1
ATOM 1430 C C . LEU A 1 175 ? -8.717 10.996 -1.498 1.00 97.12 175 LEU A C 1
ATOM 1432 O O . LEU A 1 175 ? -9.817 11.151 -0.965 1.00 97.12 175 LEU A O 1
ATOM 1436 N N . MET A 1 176 ? -8.261 9.820 -1.906 1.00 97.31 176 MET A N 1
ATOM 1437 C CA . MET A 1 176 ? -8.999 8.572 -1.748 1.00 97.31 176 MET A CA 1
ATOM 1438 C C . MET A 1 176 ? -8.934 8.100 -0.292 1.00 97.31 176 MET A C 1
ATOM 1440 O O . MET A 1 176 ? -7.881 8.203 0.343 1.00 97.31 176 MET A O 1
ATOM 1444 N N . LYS A 1 177 ? -10.049 7.602 0.245 1.00 98.44 177 LYS A N 1
ATOM 1445 C CA . LYS A 1 177 ? -10.102 7.014 1.589 1.00 98.44 177 LYS A CA 1
ATOM 1446 C C . LYS A 1 177 ? -9.800 5.529 1.526 1.00 98.44 177 LYS A C 1
ATOM 1448 O O . LYS A 1 177 ? -10.342 4.842 0.668 1.00 98.44 177 LYS A O 1
ATOM 1453 N N . LEU A 1 178 ? -9.037 5.017 2.486 1.00 98.62 178 LEU A N 1
ATOM 1454 C CA . LEU A 1 178 ? -8.792 3.583 2.627 1.00 98.62 178 LEU A CA 1
ATOM 1455 C C . LEU A 1 178 ? -10.097 2.780 2.721 1.00 98.62 178 LEU A C 1
ATOM 1457 O O . LEU A 1 178 ? -10.201 1.714 2.119 1.00 98.62 178 LEU A O 1
ATOM 1461 N N . SER A 1 179 ? -11.104 3.292 3.434 1.00 98.38 179 SER A N 1
ATOM 1462 C CA . SER A 1 179 ? -12.402 2.619 3.578 1.00 98.38 179 SER A CA 1
ATOM 1463 C C . SER A 1 179 ? -13.226 2.546 2.285 1.00 98.38 179 SER A C 1
ATOM 1465 O O . SER A 1 179 ? -14.146 1.735 2.205 1.00 98.38 179 SER A O 1
ATOM 1467 N N . GLU A 1 180 ? -12.894 3.362 1.279 1.00 97.62 180 GLU A N 1
ATOM 1468 C CA . GLU A 1 180 ? -13.618 3.472 0.003 1.00 97.62 180 GLU A CA 1
ATOM 1469 C C . GLU A 1 180 ? -12.889 2.770 -1.159 1.00 97.62 180 GLU A C 1
ATOM 1471 O O . GLU A 1 180 ? -13.416 2.725 -2.267 1.00 97.62 180 GLU A O 1
ATOM 1476 N N . ILE A 1 181 ? -11.695 2.206 -0.933 1.00 98.12 181 ILE A N 1
ATOM 1477 C CA . ILE A 1 181 ? -10.970 1.436 -1.957 1.00 98.12 181 ILE A CA 1
ATOM 1478 C C . ILE A 1 181 ? -11.647 0.077 -2.140 1.00 98.12 181 ILE A C 1
ATOM 1480 O O . ILE A 1 181 ? -11.618 -0.766 -1.246 1.00 98.12 181 ILE A O 1
ATOM 1484 N N . GLU A 1 182 ? -12.250 -0.161 -3.300 1.00 97.12 182 GLU A N 1
ATOM 1485 C CA . GLU A 1 182 ? -12.908 -1.442 -3.583 1.00 97.12 182 GLU A CA 1
ATOM 1486 C C . GLU A 1 182 ? -11.892 -2.576 -3.766 1.00 97.12 182 GLU A C 1
ATOM 1488 O O . GLU A 1 182 ? -12.048 -3.665 -3.199 1.00 97.12 182 GLU A O 1
ATOM 1493 N N . ASP A 1 183 ? -10.835 -2.301 -4.527 1.00 96.75 183 ASP A N 1
ATOM 1494 C CA . ASP A 1 183 ? -9.763 -3.235 -4.841 1.00 96.75 183 ASP A CA 1
ATOM 1495 C C . ASP A 1 183 ? -8.456 -2.474 -5.094 1.00 96.75 183 ASP A C 1
ATOM 1497 O O . ASP A 1 183 ? -8.440 -1.503 -5.854 1.00 96.75 183 ASP A O 1
ATOM 1501 N N . PHE A 1 184 ? -7.372 -2.893 -4.441 1.00 96.81 184 PHE A N 1
ATOM 1502 C CA . PHE A 1 184 ? -6.051 -2.308 -4.662 1.00 96.81 184 PHE A CA 1
ATOM 1503 C C . PHE A 1 184 ? -5.458 -2.686 -6.026 1.00 96.81 184 PHE A C 1
ATOM 1505 O O . PHE A 1 184 ? -4.717 -1.881 -6.587 1.00 96.81 184 PHE A O 1
ATOM 1512 N N . ASP A 1 185 ? -5.823 -3.838 -6.596 1.00 92.62 185 ASP A N 1
ATOM 1513 C CA . ASP A 1 185 ? -5.271 -4.308 -7.878 1.00 92.62 185 ASP A CA 1
ATOM 1514 C C . ASP A 1 185 ? -5.792 -3.480 -9.077 1.00 92.62 185 ASP A C 1
ATOM 1516 O O . ASP A 1 185 ? -5.151 -3.369 -10.133 1.00 92.62 185 ASP A O 1
ATOM 1520 N N . GLU A 1 186 ? -6.938 -2.822 -8.887 1.00 94.00 186 GLU A N 1
ATOM 1521 C CA . GLU A 1 186 ? -7.595 -1.965 -9.878 1.00 94.00 186 GLU A CA 1
ATOM 1522 C C . GLU A 1 186 ? -7.147 -0.498 -9.808 1.00 94.00 186 GLU A C 1
ATOM 1524 O O . GLU A 1 186 ? -7.508 0.309 -10.669 1.00 94.00 186 GLU A O 1
ATOM 1529 N N . LEU A 1 187 ? -6.336 -0.123 -8.814 1.00 93.62 187 LEU A N 1
ATOM 1530 C CA . LEU A 1 187 ? -5.793 1.228 -8.736 1.00 93.62 187 LEU A CA 1
ATOM 1531 C C . LEU A 1 187 ? -4.765 1.437 -9.853 1.00 93.62 187 LEU A C 1
ATOM 1533 O O . LEU A 1 187 ? -3.767 0.724 -9.944 1.00 93.62 187 LEU A O 1
ATOM 1537 N N . LYS A 1 188 ? -5.015 2.437 -10.703 1.00 87.50 188 LYS A N 1
ATOM 1538 C CA . LYS A 1 188 ? -4.109 2.882 -11.766 1.00 87.50 188 LYS A CA 1
ATOM 1539 C C . LYS A 1 188 ? -3.782 4.352 -11.546 1.00 87.50 188 LYS A C 1
ATOM 1541 O O . LYS A 1 188 ? -4.695 5.149 -11.296 1.00 87.50 188 LYS A O 1
ATOM 1546 N N . TYR A 1 189 ? -2.506 4.685 -11.661 1.00 84.75 189 TYR A N 1
ATOM 1547 C CA . TYR A 1 189 ? -2.010 6.052 -11.636 1.00 84.75 189 TYR A CA 1
ATOM 1548 C C . TYR A 1 189 ? -1.215 6.310 -12.905 1.00 84.75 189 TYR A C 1
ATOM 1550 O O . TYR A 1 1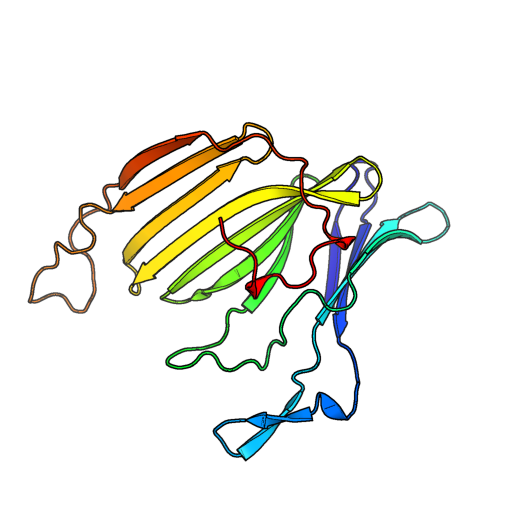89 ? -0.581 5.338 -13.376 1.00 84.75 189 TYR A O 1
#

Foldseek 3Di:
DWDWAAQPPPPGIKIKDKAFDPDPVQFDQDPVRDTDRFTAIWMWIWDDDPVGTDTQAIAGGAGTDLPDDPDVAHFWDWDWDADPSWIKTKTHPAQQWIKIWIWHRDPSFTFTQKIWTFGHHRPGTAWIWIAGLVQQKIKIWGFPCSPVDDPPDPPDRPDDTDTDIDIDRHDRDDTDGSRRNNYPVPDDD